Protein AF-G0R899-F1 (afdb_monomer)

Sequence (224 aa):
MAKLEIEKLRITKPTMRTFNLEVVVDVNESPENLDWTSHLTVSLFYQPRLIASIKLGNFNIRNMVGFKAFIQHLLPNNVDNGIGDDDGLTIAGCSVDEAHELSLNIELTGITKTYVDQFRIRVFGGRVTVDFILSNVNTIQLDFGNCVFSLEKGGNVLALLDGYFDIELGGSEIVLEGDAIVADTNFSGIAILKGVKALKEGNTWIAHAIRSFEAEVNLDRKHL

Secondary structure (DSSP, 8-state):
---EEEEEEEEES--SSEEEEEEEEEESS--TT-TT--EEEEEEEETTEEEEEEESSPEEES-HHHHHHHHHHHS--S------S----EEEEEEE-TTSEEEEEEE-TTPPPPEEEEEEEEEETTEEEEEEEEE--SSEEEEEEEEEEEEEETTEEEEEEEEEEEE-TT-EEEEEEEEESS-GGG--SEEEEEEEEESS-TTSHHHHHGGG-EEEEETT-B--

Organism: Hypocrea jecorina (strain QM6a) (NCBI:txid431241)

Solvent-accessible surface area (backbone atoms only — not comparable to full-atom values): 12142 Å² total; per-residue (Å²): 128,85,59,70,43,69,66,34,37,40,54,42,80,65,34,73,52,38,28,34,76,48,74,44,68,48,63,85,52,84,68,86,83,62,88,67,65,81,40,56,32,44,34,36,26,52,64,105,37,70,24,30,44,33,71,78,78,60,32,39,53,74,27,65,68,57,45,50,53,51,50,49,49,39,34,39,42,90,69,86,73,88,78,76,89,85,49,68,68,42,70,78,42,80,47,72,50,100,81,32,37,39,37,41,33,38,39,49,69,37,58,63,56,30,45,70,76,55,76,41,43,38,78,58,97,60,34,36,38,43,34,34,40,42,42,23,94,39,46,58,29,43,73,51,48,47,29,35,31,39,36,30,44,98,90,39,69,41,29,53,27,37,30,59,43,63,42,35,67,77,31,36,84,35,55,30,42,34,48,47,75,50,66,75,86,70,62,49,53,70,31,36,41,31,33,62,34,19,70,86,36,70,78,22,46,57,23,57,49,39,50,41,30,31,45,84,38,65,42,69,60,54,66,130

Nearest PDB structures (foldseek):
  8cte-assembly1_X  TM=4.282E-01  e=2.891E-02  Homo sapiens
  8csl-assembly1_X  TM=4.274E-01  e=2.595E-02  Homo sapiens
  1r4x-assembly1_A  TM=5.089E-01  e=1.923E-01  Homo sapiens
  2co7-assembly1_B  TM=4.246E-01  e=1.148E+00  Salmonella enterica subsp. enterica serovar Typhimurium str. LT2
  4b0m-assembly1_M  TM=2.018E-01  e=1.316E-01  Yersinia pestis

Structure (mmCIF, N/CA/C/O backbone):
data_AF-G0R899-F1
#
_entry.id   AF-G0R899-F1
#
loop_
_atom_site.group_PDB
_atom_site.id
_atom_site.type_symbol
_atom_site.label_atom_id
_atom_site.label_alt_id
_atom_site.label_comp_id
_atom_site.label_asym_id
_atom_site.label_entity_id
_atom_site.label_seq_id
_atom_site.pdbx_PDB_ins_code
_atom_site.Cartn_x
_atom_site.Cartn_y
_atom_site.Cartn_z
_atom_site.occupancy
_atom_site.B_iso_or_equiv
_atom_site.auth_seq_id
_atom_site.auth_comp_id
_atom_site.auth_asym_id
_atom_site.auth_atom_id
_atom_site.pdbx_PDB_model_num
ATOM 1 N N . MET A 1 1 ? 11.023 9.797 -34.809 1.00 45.59 1 MET A N 1
ATOM 2 C CA . MET A 1 1 ? 11.532 9.182 -33.564 1.00 45.59 1 MET A CA 1
ATOM 3 C C . MET A 1 1 ? 10.334 8.483 -32.966 1.00 45.59 1 MET A C 1
ATOM 5 O O . MET A 1 1 ? 9.367 9.183 -32.690 1.00 45.59 1 MET A O 1
ATOM 9 N N . ALA A 1 2 ? 10.355 7.152 -32.873 1.00 47.38 2 ALA A N 1
ATOM 10 C CA . ALA A 1 2 ? 9.223 6.404 -32.337 1.00 47.38 2 ALA A CA 1
ATOM 11 C C . ALA A 1 2 ? 8.898 6.920 -30.929 1.00 47.38 2 ALA A C 1
ATOM 13 O O . ALA A 1 2 ? 9.789 7.018 -30.079 1.00 47.38 2 ALA A O 1
ATOM 14 N N . LYS A 1 3 ? 7.641 7.308 -30.707 1.00 53.22 3 LYS A N 1
ATOM 15 C CA . LYS A 1 3 ? 7.166 7.748 -29.397 1.00 53.22 3 LYS A CA 1
ATOM 16 C C . LYS A 1 3 ? 6.666 6.517 -28.649 1.00 53.22 3 LYS A C 1
ATOM 18 O O . LYS A 1 3 ? 5.693 5.898 -29.072 1.00 53.22 3 LYS A O 1
ATOM 23 N N . LEU A 1 4 ? 7.368 6.170 -27.576 1.00 60.50 4 LEU A N 1
ATOM 24 C CA . LEU A 1 4 ? 7.007 5.094 -26.661 1.00 60.50 4 LEU A CA 1
ATOM 25 C C . LEU A 1 4 ? 6.221 5.694 -25.497 1.00 60.50 4 LEU A C 1
ATOM 27 O O . LEU A 1 4 ? 6.701 6.635 -24.861 1.00 60.50 4 LEU A O 1
ATOM 31 N N . GLU A 1 5 ? 5.039 5.158 -25.222 1.00 65.19 5 GLU A N 1
ATOM 32 C CA . GLU A 1 5 ? 4.209 5.565 -24.089 1.00 65.19 5 GLU A CA 1
ATOM 33 C C . GLU A 1 5 ? 4.052 4.391 -23.125 1.00 65.19 5 GLU A C 1
ATOM 35 O O . GLU A 1 5 ? 3.780 3.270 -23.544 1.00 65.19 5 GLU A O 1
ATOM 40 N N . ILE A 1 6 ? 4.282 4.617 -21.830 1.00 69.12 6 ILE A N 1
ATOM 41 C CA . ILE A 1 6 ? 4.146 3.555 -20.830 1.00 69.12 6 ILE A CA 1
ATOM 42 C C . ILE A 1 6 ? 2.691 3.501 -20.395 1.00 69.12 6 ILE A C 1
ATOM 44 O O . ILE A 1 6 ? 2.228 4.381 -19.678 1.00 69.12 6 ILE A O 1
ATOM 48 N N . GLU A 1 7 ? 2.003 2.433 -20.775 1.00 71.19 7 GLU A N 1
ATOM 49 C CA . GLU A 1 7 ? 0.625 2.178 -20.362 1.00 71.19 7 GLU A CA 1
ATOM 50 C C . GLU A 1 7 ? 0.576 1.673 -18.913 1.00 71.19 7 GLU A C 1
ATOM 52 O O . GLU A 1 7 ? -0.296 2.046 -18.127 1.00 71.19 7 GLU A O 1
ATOM 57 N N . LYS A 1 8 ? 1.534 0.816 -18.530 1.00 76.06 8 LYS A N 1
ATOM 58 C CA . LYS A 1 8 ? 1.503 0.123 -17.237 1.00 76.06 8 LYS A CA 1
ATOM 59 C C . LYS A 1 8 ? 2.887 -0.267 -16.730 1.00 76.06 8 LYS A C 1
ATOM 61 O O . LYS A 1 8 ? 3.704 -0.813 -17.469 1.00 76.06 8 LYS A O 1
ATOM 66 N N . LEU A 1 9 ? 3.099 -0.076 -15.428 1.00 78.12 9 LEU A N 1
ATOM 67 C CA . LEU A 1 9 ? 4.238 -0.573 -14.659 1.00 78.12 9 LEU A CA 1
ATOM 68 C C . LEU A 1 9 ? 3.744 -1.431 -13.504 1.00 78.12 9 LEU A C 1
ATOM 70 O O . LEU A 1 9 ? 3.194 -0.916 -12.534 1.00 78.12 9 LEU A O 1
ATOM 74 N N . ARG A 1 10 ? 3.974 -2.740 -13.565 1.00 80.75 10 ARG A N 1
ATOM 75 C CA . ARG A 1 10 ? 3.608 -3.653 -12.481 1.00 80.75 10 ARG A CA 1
ATOM 76 C C . ARG A 1 10 ? 4.847 -4.147 -11.758 1.00 80.75 10 ARG A C 1
ATOM 78 O O . ARG A 1 10 ? 5.761 -4.690 -12.376 1.00 80.75 10 ARG A O 1
ATOM 85 N N . ILE A 1 11 ? 4.856 -3.992 -10.440 1.00 80.94 11 ILE A N 1
ATOM 86 C CA . ILE A 1 11 ? 5.924 -4.507 -9.587 1.00 80.94 11 ILE A CA 1
ATOM 87 C C . ILE A 1 11 ? 5.487 -5.848 -8.985 1.00 80.94 11 ILE A C 1
ATOM 89 O O . ILE A 1 11 ? 4.442 -5.932 -8.345 1.00 80.94 11 ILE A O 1
ATOM 93 N N . THR A 1 12 ? 6.282 -6.904 -9.179 1.00 81.50 12 THR A N 1
ATOM 94 C CA . THR A 1 12 ? 5.994 -8.262 -8.685 1.00 81.50 12 THR A CA 1
ATOM 95 C C . THR A 1 12 ? 7.216 -8.895 -8.007 1.00 81.50 12 THR A C 1
ATOM 97 O O . THR A 1 12 ? 8.337 -8.401 -8.125 1.00 81.50 12 THR A O 1
ATOM 100 N N . LYS A 1 13 ? 7.013 -9.991 -7.260 1.00 83.69 13 LYS A N 1
ATOM 101 C CA . LYS A 1 13 ? 8.076 -10.790 -6.602 1.00 83.69 13 LYS A CA 1
ATOM 102 C C . LYS A 1 13 ? 9.113 -9.947 -5.828 1.00 83.69 13 LYS A C 1
ATOM 104 O O . LYS A 1 13 ? 10.318 -10.043 -6.094 1.00 83.69 13 LYS A O 1
ATOM 109 N N . PRO A 1 14 ? 8.674 -9.092 -4.893 1.00 83.88 14 PRO A N 1
ATOM 110 C CA . PRO A 1 14 ? 9.586 -8.262 -4.117 1.00 83.88 14 PRO A CA 1
ATOM 111 C C . PRO A 1 14 ? 10.502 -9.121 -3.224 1.00 83.88 14 PRO A C 1
ATOM 113 O O . PRO A 1 14 ? 10.133 -10.183 -2.735 1.00 83.88 14 PRO A O 1
ATOM 116 N N . THR A 1 15 ? 11.712 -8.636 -2.967 1.00 84.94 15 THR A N 1
ATOM 117 C CA . THR A 1 15 ? 12.575 -9.077 -1.857 1.00 84.94 15 THR A CA 1
ATOM 118 C C . THR A 1 15 ? 12.954 -7.853 -1.025 1.00 84.94 15 THR A C 1
ATOM 120 O O . THR A 1 15 ? 12.337 -6.807 -1.167 1.00 84.94 15 THR A O 1
ATOM 123 N N . MET A 1 16 ? 13.960 -7.904 -0.150 1.00 83.81 16 MET A N 1
ATOM 124 C CA . MET A 1 16 ? 14.458 -6.676 0.496 1.00 83.81 16 MET A CA 1
ATOM 125 C C . MET A 1 16 ? 15.275 -5.773 -0.432 1.00 83.81 16 MET A C 1
ATOM 127 O O . MET A 1 16 ? 15.472 -4.602 -0.118 1.00 83.81 16 MET A O 1
ATOM 131 N N . ARG A 1 17 ? 15.817 -6.303 -1.533 1.00 80.50 17 ARG A N 1
ATOM 132 C CA . ARG A 1 17 ? 16.738 -5.560 -2.412 1.00 80.50 17 ARG A CA 1
ATOM 133 C C . ARG A 1 17 ? 16.404 -5.665 -3.889 1.00 80.50 17 ARG A C 1
ATOM 135 O O . ARG A 1 17 ? 17.052 -5.009 -4.694 1.00 80.50 17 ARG A O 1
ATOM 142 N N . THR A 1 18 ? 15.418 -6.472 -4.253 1.00 77.50 18 THR A N 1
ATOM 143 C CA . THR A 1 18 ? 15.050 -6.683 -5.647 1.00 77.50 18 THR A CA 1
ATOM 144 C C . THR A 1 18 ? 13.545 -6.719 -5.835 1.00 77.50 18 THR A C 1
ATOM 146 O O . THR A 1 18 ? 12.796 -6.893 -4.875 1.00 77.50 18 THR A O 1
ATOM 149 N N . PHE A 1 19 ? 13.110 -6.585 -7.079 1.00 78.62 19 PHE A N 1
ATOM 150 C CA . PHE A 1 19 ? 11.744 -6.850 -7.519 1.00 78.62 19 PHE A CA 1
ATOM 151 C C . PHE A 1 19 ? 11.742 -7.149 -9.021 1.00 78.62 19 PHE A C 1
ATOM 153 O O . PHE A 1 19 ? 12.728 -6.895 -9.715 1.00 78.62 19 PHE A O 1
ATOM 160 N N . ASN A 1 20 ? 10.635 -7.670 -9.526 1.00 77.94 20 ASN A N 1
ATOM 161 C CA . ASN A 1 20 ? 10.374 -7.786 -10.952 1.00 77.94 20 ASN A CA 1
ATOM 162 C C . ASN A 1 20 ? 9.540 -6.588 -11.394 1.00 77.94 20 ASN A C 1
ATOM 164 O O . ASN A 1 20 ? 8.602 -6.207 -10.698 1.00 77.94 20 ASN A O 1
ATOM 168 N N . LEU A 1 21 ? 9.886 -6.003 -12.538 1.00 75.12 21 LEU A N 1
ATOM 169 C CA . LEU A 1 21 ? 9.096 -4.952 -13.167 1.00 75.12 21 LEU A CA 1
ATOM 170 C C . LEU A 1 21 ? 8.580 -5.476 -14.500 1.00 75.12 21 LEU A C 1
ATOM 172 O O . LEU A 1 21 ? 9.367 -5.863 -15.363 1.00 75.12 21 LEU A O 1
ATOM 176 N N . GLU A 1 22 ? 7.269 -5.463 -14.660 1.00 75.38 22 GLU A N 1
ATOM 177 C CA . GLU A 1 22 ? 6.598 -5.684 -15.933 1.00 75.38 22 GLU A CA 1
ATOM 178 C C . GLU A 1 22 ? 6.210 -4.311 -16.484 1.00 75.38 22 GLU A C 1
ATOM 180 O O . GLU A 1 22 ? 5.532 -3.537 -15.806 1.00 75.38 22 GLU A O 1
ATOM 185 N N . VAL A 1 23 ? 6.677 -3.997 -17.691 1.00 71.12 23 VAL A N 1
ATOM 186 C CA . VAL A 1 23 ? 6.402 -2.730 -18.379 1.00 71.12 23 VAL A CA 1
ATOM 187 C C . VAL A 1 23 ? 5.580 -3.042 -19.619 1.00 71.12 23 VAL A C 1
ATOM 189 O O . VAL A 1 23 ? 6.019 -3.831 -20.455 1.00 71.12 23 VAL A O 1
ATOM 192 N N . VAL A 1 24 ? 4.407 -2.427 -19.740 1.00 69.19 24 VAL A N 1
ATOM 193 C CA . VAL A 1 24 ? 3.616 -2.427 -20.974 1.00 69.19 24 VAL A CA 1
ATOM 194 C C . VAL A 1 24 ? 3.815 -1.073 -21.635 1.00 69.19 24 VAL A C 1
ATOM 196 O O . VAL A 1 24 ? 3.613 -0.035 -21.001 1.00 69.19 24 VAL A O 1
ATOM 199 N N . VAL A 1 25 ? 4.274 -1.101 -22.883 1.00 66.69 25 VAL A N 1
ATOM 200 C CA . VAL A 1 25 ? 4.567 0.088 -23.680 1.00 66.69 25 VAL A CA 1
ATOM 201 C C . VAL A 1 25 ? 3.704 0.038 -24.927 1.00 66.69 25 VAL A C 1
ATOM 203 O O . VAL A 1 25 ? 3.736 -0.966 -25.640 1.00 66.69 25 VAL A O 1
ATOM 206 N N . ASP A 1 26 ? 2.982 1.119 -25.191 1.00 66.38 26 ASP A N 1
ATOM 207 C CA . ASP A 1 26 ? 2.332 1.333 -26.473 1.00 66.38 26 ASP A CA 1
ATOM 208 C C . ASP A 1 26 ? 3.318 2.006 -27.437 1.00 66.38 26 ASP A C 1
ATOM 210 O O . ASP A 1 26 ? 4.035 2.957 -27.090 1.00 66.38 26 ASP A O 1
ATOM 214 N N . VAL A 1 27 ? 3.394 1.465 -28.651 1.00 61.16 27 VAL A N 1
ATOM 215 C CA . VAL A 1 27 ? 4.302 1.923 -29.701 1.00 61.16 27 VAL A CA 1
ATOM 216 C C . VAL A 1 27 ? 3.444 2.466 -30.831 1.00 61.16 27 VAL A C 1
ATOM 218 O O . VAL A 1 27 ? 2.879 1.718 -31.622 1.00 61.16 27 VAL A O 1
ATOM 221 N N . ASN A 1 28 ? 3.388 3.792 -30.932 1.00 52.91 28 ASN A N 1
ATOM 222 C CA . ASN A 1 28 ? 2.559 4.489 -31.919 1.00 52.91 28 ASN A CA 1
ATOM 223 C C . ASN A 1 28 ? 3.030 4.315 -33.389 1.00 52.91 28 ASN A C 1
ATOM 225 O O . ASN A 1 28 ? 2.408 4.862 -34.297 1.00 52.91 28 ASN A O 1
ATOM 229 N N . GLU A 1 29 ? 4.115 3.574 -33.653 1.00 55.19 29 GLU A N 1
ATOM 230 C CA . GLU A 1 29 ? 4.654 3.291 -34.995 1.00 55.19 29 GLU A CA 1
ATOM 231 C C . GLU A 1 29 ? 5.045 1.804 -35.135 1.00 55.19 29 GLU A C 1
ATOM 233 O O . GLU A 1 29 ? 5.389 1.158 -34.147 1.00 55.19 29 GLU A O 1
ATOM 238 N N . SER A 1 30 ? 4.993 1.258 -36.363 1.00 48.66 30 SER A N 1
ATOM 239 C CA . SER A 1 30 ? 5.225 -0.173 -36.635 1.00 48.66 30 SER A CA 1
ATOM 240 C C . SER A 1 30 ? 6.551 -0.663 -36.018 1.00 48.66 30 SER A C 1
ATOM 242 O O . SER A 1 30 ? 7.599 -0.071 -36.299 1.00 48.66 30 SER A O 1
ATOM 244 N N . PRO A 1 31 ? 6.552 -1.745 -35.212 1.00 51.53 31 PRO A N 1
ATOM 245 C CA . PRO A 1 31 ? 7.733 -2.252 -34.504 1.00 51.53 31 PRO A CA 1
ATOM 246 C C . PRO A 1 31 ? 8.792 -2.896 -35.419 1.00 51.53 31 PRO A C 1
ATOM 248 O O . PRO A 1 31 ? 9.733 -3.507 -34.922 1.00 51.53 31 PRO A O 1
ATOM 251 N N . GLU A 1 32 ? 8.693 -2.717 -36.739 1.00 50.41 32 GLU A N 1
ATOM 252 C CA . GLU A 1 32 ? 9.561 -3.293 -37.782 1.00 50.41 32 GLU A CA 1
ATOM 253 C C . GLU A 1 32 ? 11.069 -2.992 -37.618 1.00 50.41 32 GLU A C 1
ATOM 255 O O . GLU A 1 32 ? 11.889 -3.603 -38.296 1.00 50.41 32 GLU A O 1
ATOM 260 N N . ASN A 1 33 ? 11.465 -2.103 -36.697 1.00 47.88 33 ASN A N 1
ATOM 261 C CA . ASN A 1 33 ? 12.865 -1.790 -36.378 1.00 47.88 33 ASN A CA 1
ATOM 262 C C . ASN A 1 33 ? 13.360 -2.303 -35.007 1.00 47.88 33 ASN A C 1
ATOM 264 O O . ASN A 1 33 ? 14.490 -1.987 -34.633 1.00 47.88 33 ASN A O 1
ATOM 268 N N . LEU A 1 34 ? 12.565 -3.072 -34.250 1.0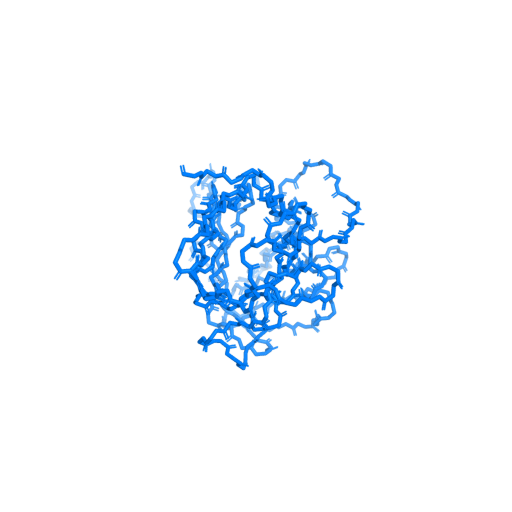0 50.34 34 LEU A N 1
ATOM 269 C CA . LEU A 1 34 ? 12.946 -3.608 -32.925 1.00 50.34 34 LEU A CA 1
ATOM 270 C C . LEU A 1 34 ? 13.464 -5.061 -32.958 1.00 50.34 34 LEU A C 1
ATOM 272 O O . LEU A 1 34 ? 13.936 -5.573 -31.941 1.00 50.34 34 LEU A O 1
ATOM 276 N N . ASP A 1 35 ? 13.435 -5.711 -34.123 1.00 43.78 35 ASP A N 1
ATOM 277 C CA . ASP A 1 35 ? 13.737 -7.142 -34.302 1.00 43.78 35 ASP A CA 1
ATOM 278 C C . ASP A 1 35 ? 15.206 -7.558 -34.057 1.00 43.78 35 ASP A C 1
ATOM 280 O O . ASP A 1 35 ? 15.541 -8.738 -34.160 1.00 43.78 35 ASP A O 1
ATOM 284 N N . TRP A 1 36 ? 16.105 -6.632 -33.708 1.00 39.94 36 TRP A N 1
ATOM 285 C CA . TRP A 1 36 ? 17.549 -6.900 -33.603 1.00 39.94 36 TRP A CA 1
ATOM 286 C C . TRP A 1 36 ? 18.169 -6.585 -32.233 1.00 39.94 36 TRP A C 1
ATOM 288 O O . TRP A 1 36 ? 19.383 -6.657 -32.067 1.00 39.94 36 TRP A O 1
ATOM 298 N N . THR A 1 37 ? 17.369 -6.285 -31.214 1.00 46.81 37 THR A N 1
ATOM 299 C CA . THR A 1 37 ? 17.891 -5.974 -29.873 1.00 46.81 37 THR A CA 1
ATOM 300 C C . THR A 1 37 ? 18.338 -7.231 -29.116 1.00 46.81 37 THR A C 1
ATOM 302 O O . THR A 1 37 ? 17.513 -8.060 -28.738 1.00 46.81 37 THR A O 1
ATOM 305 N N . SER A 1 38 ? 19.641 -7.376 -28.852 1.00 37.22 38 SER A N 1
ATOM 306 C CA . SER A 1 38 ? 20.204 -8.520 -28.109 1.00 37.22 38 SER A CA 1
ATOM 307 C C . SER A 1 38 ? 20.277 -8.272 -26.599 1.00 37.22 38 SER A C 1
ATOM 309 O O . SER A 1 38 ? 20.265 -9.219 -25.806 1.00 37.22 38 SER A O 1
ATOM 311 N N . HIS A 1 39 ? 20.306 -7.001 -26.182 1.00 50.22 39 HIS A N 1
ATOM 312 C CA . HIS A 1 39 ? 20.402 -6.599 -24.783 1.00 50.22 39 HIS A CA 1
ATOM 313 C C . HIS A 1 39 ? 19.486 -5.408 -24.476 1.00 50.22 39 HIS A C 1
ATOM 315 O O . HIS A 1 39 ? 19.584 -4.356 -25.102 1.00 50.22 39 HIS A O 1
ATOM 321 N N . LEU A 1 40 ? 18.611 -5.574 -23.479 1.00 55.03 40 LEU A N 1
ATOM 322 C CA . LEU A 1 40 ? 17.739 -4.522 -22.956 1.00 55.03 40 LEU A CA 1
ATOM 323 C C . LEU A 1 40 ? 18.185 -4.141 -21.541 1.00 55.03 40 LEU A C 1
ATOM 325 O O . LEU A 1 40 ? 18.171 -4.975 -20.625 1.00 55.03 40 LEU A O 1
ATOM 329 N N . THR A 1 41 ? 18.539 -2.871 -21.372 1.00 56.88 41 THR A N 1
ATOM 330 C CA . THR A 1 41 ? 18.812 -2.242 -20.084 1.00 56.88 41 THR A CA 1
ATOM 331 C C . THR A 1 41 ? 17.657 -1.301 -19.746 1.00 56.88 41 THR A C 1
ATOM 333 O O . THR A 1 41 ? 17.348 -0.399 -20.511 1.00 56.88 41 THR A O 1
ATOM 336 N N . VAL A 1 42 ? 17.005 -1.476 -18.599 1.00 64.75 42 VAL A N 1
ATOM 337 C CA . VAL A 1 42 ? 15.962 -0.544 -18.122 1.00 64.75 42 VAL A CA 1
ATOM 338 C C . VAL A 1 42 ? 16.431 0.082 -16.820 1.00 64.75 42 VAL A C 1
ATOM 340 O O . VAL A 1 42 ? 16.901 -0.618 -15.928 1.00 64.75 42 VAL A O 1
ATOM 343 N N . SER A 1 43 ? 16.306 1.393 -16.693 1.00 68.62 43 SER A N 1
ATOM 344 C CA . SER A 1 43 ? 16.707 2.163 -15.521 1.00 68.62 43 SER A CA 1
ATOM 345 C C . SER A 1 43 ? 15.527 2.989 -15.026 1.00 68.62 43 SER A C 1
ATOM 347 O O . SER A 1 43 ? 14.879 3.672 -15.808 1.00 68.62 43 SER A O 1
ATOM 349 N N . LEU A 1 44 ? 15.251 2.930 -13.727 1.00 63.03 44 LEU A N 1
ATOM 350 C CA . LEU A 1 44 ? 14.241 3.736 -13.051 1.00 63.03 44 LEU A CA 1
ATOM 351 C C . LEU A 1 44 ? 14.922 4.881 -12.309 1.00 63.03 44 LEU A C 1
ATOM 353 O O . LEU A 1 44 ? 15.815 4.639 -11.488 1.00 63.03 44 LEU A O 1
ATOM 357 N N . PHE A 1 45 ? 14.459 6.099 -12.541 1.00 70.19 45 PHE A N 1
ATOM 358 C CA . PHE A 1 45 ? 14.902 7.312 -11.869 1.00 70.19 45 PHE A CA 1
ATOM 359 C C . PHE A 1 45 ? 13.753 7.909 -11.053 1.00 70.19 45 PHE A C 1
ATOM 361 O O . PHE A 1 45 ? 12.593 7.797 -11.430 1.00 70.19 45 PHE A O 1
ATOM 368 N N . TYR A 1 46 ? 14.070 8.491 -9.899 1.00 63.31 46 TYR A N 1
ATOM 369 C CA . TYR A 1 46 ? 13.149 9.330 -9.134 1.00 63.31 46 TYR A CA 1
ATOM 370 C C . TYR A 1 46 ? 13.912 10.572 -8.684 1.00 63.31 46 TYR A C 1
ATOM 372 O O . TYR A 1 46 ? 14.809 10.489 -7.834 1.00 63.31 46 TYR A O 1
ATOM 380 N N . GLN A 1 47 ? 13.576 11.714 -9.283 1.00 70.94 47 GLN A N 1
ATOM 381 C CA . GLN A 1 47 ? 14.384 12.939 -9.261 1.00 70.94 47 GLN A CA 1
ATOM 382 C C . GLN A 1 47 ? 15.748 12.652 -9.940 1.00 70.94 47 GLN A C 1
ATOM 384 O O . GLN A 1 47 ? 15.833 11.685 -10.695 1.00 70.94 47 GLN A O 1
ATOM 389 N N . PRO A 1 48 ? 16.874 13.374 -9.714 1.00 68.88 48 PRO A N 1
ATOM 390 C CA . PRO A 1 48 ? 18.116 13.065 -10.435 1.00 68.88 48 PRO A CA 1
ATOM 391 C C . PRO A 1 48 ? 18.802 11.770 -9.936 1.00 68.88 48 PRO A C 1
ATOM 393 O O . PRO A 1 48 ? 20.024 11.636 -10.010 1.00 68.88 48 PRO A O 1
ATOM 396 N N . ARG A 1 49 ? 18.061 10.822 -9.344 1.00 68.44 49 ARG A N 1
ATOM 397 C CA . ARG A 1 49 ? 18.588 9.629 -8.671 1.00 68.44 49 ARG A CA 1
ATOM 398 C C . ARG A 1 49 ? 18.113 8.358 -9.363 1.00 68.44 49 ARG A C 1
ATOM 400 O O . ARG A 1 49 ? 16.925 8.060 -9.368 1.00 68.44 49 ARG A O 1
ATOM 407 N N . LEU A 1 50 ? 19.063 7.550 -9.833 1.00 70.19 50 LEU A N 1
ATOM 408 C CA . LEU A 1 50 ? 18.815 6.173 -10.266 1.00 70.19 50 LEU A CA 1
ATOM 409 C C . LEU A 1 50 ? 18.392 5.320 -9.058 1.00 70.19 50 LEU A C 1
ATOM 411 O O . LEU A 1 50 ? 19.198 5.079 -8.153 1.00 70.19 50 LEU A O 1
ATOM 415 N N . ILE A 1 51 ? 17.147 4.848 -9.039 1.00 71.62 51 ILE A N 1
ATOM 416 C CA . ILE A 1 51 ? 16.609 4.026 -7.947 1.00 71.62 51 IL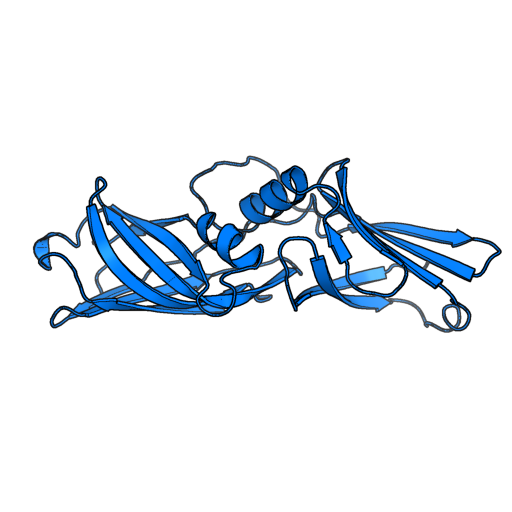E A CA 1
ATOM 417 C C . ILE A 1 51 ? 16.709 2.525 -8.239 1.00 71.62 51 ILE A C 1
ATOM 419 O O . ILE A 1 51 ? 16.971 1.745 -7.317 1.00 71.62 51 ILE A O 1
ATOM 423 N N . ALA A 1 52 ? 16.591 2.113 -9.504 1.00 59.22 52 ALA A N 1
ATOM 424 C CA . ALA A 1 52 ? 16.725 0.718 -9.913 1.00 59.22 52 ALA A CA 1
ATOM 425 C C . ALA A 1 52 ? 17.227 0.608 -11.358 1.00 59.22 52 ALA A C 1
ATOM 427 O O . ALA A 1 52 ? 17.029 1.514 -12.154 1.00 59.22 52 ALA A O 1
ATOM 428 N N . SER A 1 53 ? 17.892 -0.489 -11.710 1.00 60.19 53 SER A N 1
ATOM 429 C CA . SER A 1 53 ? 18.190 -0.805 -13.115 1.00 60.19 53 SER A CA 1
ATOM 430 C C . SER A 1 53 ? 18.339 -2.305 -13.325 1.00 60.19 53 SER A C 1
ATOM 432 O O . SER A 1 53 ? 18.588 -3.050 -12.371 1.00 60.19 53 SER A O 1
ATOM 434 N N . ILE A 1 54 ? 18.200 -2.730 -14.574 1.00 58.53 54 ILE A N 1
ATOM 435 C CA . ILE A 1 54 ? 18.259 -4.119 -15.015 1.00 58.53 54 ILE A CA 1
ATOM 436 C C . ILE A 1 54 ? 19.067 -4.228 -16.305 1.00 58.53 54 ILE A C 1
ATOM 438 O O . ILE A 1 54 ? 19.028 -3.319 -17.123 1.00 58.53 54 ILE A O 1
ATOM 442 N N . LYS A 1 55 ? 19.737 -5.366 -16.488 1.00 50.41 55 LYS A N 1
ATOM 443 C CA . LYS A 1 55 ? 20.243 -5.875 -17.767 1.00 50.41 55 LYS A CA 1
ATOM 444 C C . LYS A 1 55 ? 19.749 -7.326 -17.830 1.00 50.41 55 LYS A C 1
ATOM 446 O O . LYS A 1 55 ? 20.381 -8.179 -17.226 1.00 50.41 55 LYS A O 1
ATOM 451 N N . LEU A 1 56 ? 18.535 -7.539 -18.363 1.00 45.38 56 LEU A N 1
ATOM 452 C CA . LEU A 1 56 ? 17.736 -8.795 -18.351 1.00 45.38 56 LEU A CA 1
ATOM 453 C C . LEU A 1 56 ? 17.788 -9.633 -17.033 1.00 45.38 56 LEU A C 1
ATOM 455 O O . LEU A 1 56 ? 18.709 -10.413 -16.814 1.00 45.38 56 LEU A O 1
ATOM 459 N N . GLY A 1 57 ? 16.775 -9.519 -16.153 1.00 53.12 57 GLY A N 1
ATOM 460 C CA . GLY A 1 57 ? 16.710 -10.207 -14.842 1.00 53.12 57 GLY A CA 1
ATOM 461 C C . GLY A 1 57 ? 15.741 -9.602 -13.799 1.00 53.12 57 GLY A C 1
ATOM 462 O O . GLY A 1 57 ? 14.650 -9.168 -14.140 1.00 53.12 57 GLY A O 1
ATOM 463 N N . ASN A 1 58 ? 16.123 -9.579 -12.513 1.00 53.56 58 ASN A N 1
ATOM 464 C CA . ASN A 1 58 ? 15.396 -8.862 -11.448 1.00 53.56 58 ASN A CA 1
ATOM 465 C C . ASN A 1 58 ? 15.953 -7.429 -11.324 1.00 53.56 58 ASN A C 1
ATOM 467 O O . ASN A 1 58 ? 17.169 -7.239 -11.404 1.00 53.56 58 ASN A O 1
ATOM 471 N N . PHE A 1 59 ? 15.113 -6.425 -11.059 1.00 63.41 59 PHE A N 1
ATOM 472 C CA . PHE A 1 59 ? 15.578 -5.070 -10.744 1.00 63.41 59 PHE A CA 1
ATOM 473 C C . PHE A 1 59 ? 16.273 -5.066 -9.390 1.00 63.41 59 PHE A C 1
ATOM 475 O O . PHE A 1 59 ? 15.708 -5.526 -8.401 1.00 63.41 59 PHE A O 1
ATOM 482 N N . ASN A 1 60 ? 17.490 -4.524 -9.334 1.00 65.44 60 ASN A N 1
ATOM 483 C CA . ASN A 1 60 ? 18.211 -4.328 -8.080 1.00 65.44 60 ASN A CA 1
ATOM 484 C C . ASN A 1 60 ? 18.001 -2.894 -7.582 1.00 65.44 60 ASN A C 1
ATOM 486 O O . ASN A 1 60 ? 18.292 -1.934 -8.302 1.00 65.44 60 ASN A O 1
ATOM 490 N N . ILE A 1 61 ? 17.516 -2.755 -6.349 1.00 71.06 61 ILE A N 1
ATOM 491 C CA . ILE A 1 61 ? 17.346 -1.469 -5.676 1.00 71.06 61 ILE A CA 1
ATOM 492 C C . ILE A 1 61 ? 18.738 -0.944 -5.322 1.00 71.06 61 ILE A C 1
ATOM 494 O O . ILE A 1 61 ? 19.379 -1.406 -4.376 1.00 71.06 61 ILE A O 1
ATOM 498 N N . ARG A 1 62 ? 19.215 0.045 -6.082 1.00 72.62 62 ARG A N 1
ATOM 499 C CA . ARG A 1 62 ? 20.554 0.629 -5.891 1.00 72.62 62 ARG A CA 1
ATOM 500 C C . ARG A 1 62 ? 20.574 1.700 -4.809 1.00 72.62 62 ARG A C 1
ATOM 502 O O . ARG A 1 62 ? 21.590 1.887 -4.146 1.00 72.62 62 ARG A O 1
ATOM 509 N N . ASN A 1 63 ? 19.449 2.383 -4.618 1.00 73.75 63 ASN A N 1
ATOM 510 C CA . ASN A 1 63 ? 19.301 3.447 -3.637 1.00 73.75 63 ASN A CA 1
ATOM 511 C C . ASN A 1 63 ? 18.034 3.230 -2.807 1.00 73.75 63 ASN A C 1
ATOM 513 O O . ASN A 1 63 ? 16.948 3.667 -3.181 1.00 73.75 63 ASN A O 1
ATOM 517 N N . MET A 1 64 ? 18.186 2.580 -1.654 1.00 76.56 64 MET A N 1
ATOM 518 C CA . MET A 1 64 ? 17.059 2.285 -0.765 1.00 76.56 64 MET A CA 1
ATOM 519 C C . MET A 1 64 ? 16.420 3.549 -0.171 1.00 76.56 64 MET A C 1
ATOM 521 O O . MET A 1 64 ? 15.224 3.566 0.097 1.00 76.56 64 MET A O 1
ATOM 525 N N . VAL A 1 65 ? 17.195 4.623 0.012 1.00 74.50 65 VAL A N 1
ATOM 526 C CA . VAL A 1 65 ? 16.668 5.905 0.508 1.00 74.50 65 VAL A CA 1
ATOM 527 C C . VAL A 1 65 ? 15.771 6.549 -0.548 1.00 74.50 65 VAL A C 1
ATOM 529 O O . VAL A 1 65 ? 14.661 6.965 -0.232 1.00 74.50 65 VAL A O 1
ATOM 532 N N . GLY A 1 66 ? 16.226 6.584 -1.804 1.00 70.69 66 GLY A N 1
ATOM 533 C CA . GLY A 1 66 ? 15.432 7.075 -2.933 1.00 70.69 66 GLY A CA 1
ATOM 534 C C . GLY A 1 66 ? 14.190 6.221 -3.181 1.00 70.69 66 GLY A C 1
ATOM 535 O O . GLY A 1 66 ? 13.102 6.758 -3.338 1.00 70.69 66 GLY A O 1
ATOM 536 N N . PHE A 1 67 ? 14.331 4.896 -3.118 1.00 74.00 67 PHE A N 1
ATOM 537 C CA . PHE A 1 67 ? 13.210 3.969 -3.263 1.00 74.00 67 PHE A CA 1
ATOM 538 C C . PHE A 1 67 ? 12.164 4.131 -2.149 1.00 74.00 67 PHE A C 1
ATOM 540 O O . PHE A 1 67 ? 10.970 4.180 -2.426 1.00 74.00 67 PHE A O 1
ATOM 547 N N . LYS A 1 68 ? 12.594 4.294 -0.891 1.00 78.81 68 LYS A N 1
ATOM 548 C CA . LYS A 1 68 ? 11.684 4.595 0.221 1.00 78.81 68 LYS A CA 1
ATOM 549 C C . LYS A 1 68 ? 10.941 5.915 -0.001 1.00 78.81 68 LYS A C 1
ATOM 551 O O . LYS A 1 68 ? 9.737 5.953 0.217 1.00 78.81 68 LYS A O 1
ATOM 556 N N . ALA A 1 69 ? 11.640 6.964 -0.436 1.00 78.06 69 ALA A N 1
ATOM 557 C CA . ALA A 1 69 ? 11.020 8.256 -0.725 1.00 78.06 69 ALA A CA 1
ATOM 558 C C . ALA A 1 69 ? 9.969 8.147 -1.842 1.00 78.06 69 ALA A C 1
ATOM 560 O O . ALA A 1 69 ? 8.891 8.711 -1.713 1.00 78.06 69 ALA A O 1
ATOM 561 N N . PHE A 1 70 ? 10.252 7.361 -2.884 1.00 82.00 70 PHE A N 1
ATOM 562 C CA . PHE A 1 70 ? 9.293 7.046 -3.942 1.00 82.00 70 PHE A CA 1
ATOM 563 C C . PHE A 1 70 ? 8.030 6.351 -3.398 1.00 82.00 70 PHE A C 1
ATOM 565 O O . PHE A 1 70 ? 6.921 6.801 -3.661 1.00 82.00 70 PHE A O 1
ATOM 572 N N . ILE A 1 71 ? 8.173 5.304 -2.579 1.00 85.31 71 ILE A N 1
ATOM 573 C CA . ILE A 1 71 ? 7.022 4.607 -1.977 1.00 85.31 71 ILE A CA 1
ATOM 574 C C . ILE A 1 71 ? 6.209 5.529 -1.057 1.00 85.31 71 ILE A C 1
ATOM 576 O O . ILE A 1 71 ? 4.981 5.484 -1.061 1.00 85.31 71 ILE A O 1
ATOM 580 N N . GLN A 1 72 ? 6.884 6.371 -0.272 1.00 84.00 72 GLN A N 1
ATOM 581 C CA . GLN A 1 72 ? 6.230 7.371 0.574 1.00 84.00 72 GLN A CA 1
ATOM 582 C C . GLN A 1 72 ? 5.516 8.446 -0.248 1.00 84.00 72 GLN A C 1
ATOM 584 O O . GLN A 1 72 ? 4.533 9.006 0.212 1.00 84.00 72 GLN A O 1
ATOM 589 N N . HIS A 1 73 ? 5.986 8.748 -1.453 1.00 83.88 73 HIS A N 1
ATOM 590 C CA . HIS A 1 73 ? 5.280 9.651 -2.356 1.00 83.88 73 HIS A CA 1
ATOM 591 C C . HIS A 1 73 ? 4.045 8.990 -2.976 1.00 83.88 73 HIS A C 1
ATOM 593 O O . HIS A 1 73 ? 3.006 9.627 -3.099 1.00 83.88 73 HIS A O 1
ATOM 599 N N . LEU A 1 74 ? 4.139 7.701 -3.314 1.00 85.62 74 LEU A N 1
ATOM 600 C CA . LEU A 1 74 ? 3.059 6.950 -3.951 1.00 85.62 74 LEU A CA 1
ATOM 601 C C . LEU A 1 74 ? 1.859 6.707 -3.020 1.00 85.62 74 LEU A C 1
ATOM 603 O O . LEU A 1 74 ? 0.717 6.796 -3.469 1.00 85.62 74 LEU A O 1
ATOM 607 N N . LEU A 1 75 ? 2.096 6.366 -1.750 1.00 87.75 75 LEU A N 1
ATOM 608 C CA . LEU A 1 75 ? 1.043 5.994 -0.795 1.00 87.75 75 LEU A CA 1
ATOM 609 C C . LEU A 1 75 ? 0.408 7.210 -0.099 1.00 87.75 75 LEU A C 1
ATOM 611 O O . LEU A 1 75 ? 1.117 8.182 0.177 1.00 87.75 75 LEU A O 1
ATOM 615 N N . PRO A 1 76 ? -0.881 7.138 0.299 1.00 85.25 76 PRO A N 1
ATOM 616 C CA . PRO A 1 76 ? -1.492 8.147 1.156 1.00 85.25 76 PRO A CA 1
ATOM 617 C C . PRO A 1 76 ? -0.724 8.247 2.477 1.00 85.25 76 PRO A C 1
ATOM 619 O O . PRO A 1 76 ? -0.409 7.233 3.096 1.00 85.25 76 PRO A O 1
ATOM 622 N N . ASN A 1 77 ? -0.400 9.468 2.893 1.00 82.94 77 ASN A N 1
ATOM 623 C CA . ASN A 1 77 ? 0.172 9.768 4.205 1.00 82.94 77 ASN A CA 1
ATOM 624 C C . ASN A 1 77 ? -0.007 11.236 4.568 1.00 82.94 77 ASN A C 1
ATOM 626 O O . ASN A 1 77 ? -0.205 12.082 3.697 1.00 82.94 77 ASN A O 1
ATOM 630 N N . ASN A 1 78 ? 0.150 11.534 5.853 1.00 68.94 78 ASN A N 1
ATOM 631 C CA . ASN A 1 78 ? 0.075 12.885 6.407 1.00 68.94 78 ASN A CA 1
ATOM 632 C C . ASN A 1 78 ? 1.347 13.721 6.174 1.00 68.94 78 ASN A C 1
ATOM 634 O O . ASN A 1 78 ? 1.500 14.800 6.742 1.00 68.94 78 ASN A O 1
ATOM 638 N N . VAL A 1 79 ? 2.292 13.223 5.370 1.00 59.25 79 VAL A N 1
ATOM 639 C CA . VAL A 1 79 ? 3.468 13.992 4.970 1.00 59.25 79 VAL A CA 1
ATOM 640 C C . VAL A 1 79 ? 3.107 14.748 3.693 1.00 59.25 79 VAL A C 1
ATOM 642 O O . VAL A 1 79 ? 2.982 14.151 2.621 1.00 59.25 79 VAL A O 1
ATOM 645 N N . ASP A 1 80 ? 2.923 16.062 3.821 1.00 52.88 80 ASP A N 1
ATOM 646 C CA . ASP A 1 80 ? 2.799 16.980 2.687 1.00 52.88 80 ASP A CA 1
ATOM 647 C C . ASP A 1 80 ? 4.131 17.034 1.934 1.00 52.88 80 ASP A C 1
ATOM 649 O O . ASP A 1 80 ? 5.015 17.849 2.207 1.00 52.88 80 ASP A O 1
ATOM 653 N N . ASN A 1 81 ? 4.282 16.142 0.961 1.00 46.69 81 ASN A N 1
ATOM 654 C CA . ASN A 1 81 ? 5.299 16.281 -0.064 1.00 46.69 81 ASN A CA 1
ATOM 655 C C . ASN A 1 81 ? 4.697 17.146 -1.171 1.00 46.69 81 ASN A C 1
ATOM 657 O O . ASN A 1 81 ? 4.086 16.640 -2.106 1.00 46.69 81 ASN A O 1
ATOM 661 N N . GLY A 1 82 ? 4.818 18.466 -1.033 1.00 47.91 82 GLY A N 1
ATOM 662 C CA . GLY A 1 82 ? 4.472 19.383 -2.114 1.00 47.91 82 GLY A CA 1
ATOM 663 C C . GLY A 1 82 ? 5.324 19.089 -3.350 1.00 47.91 82 GLY A C 1
ATOM 664 O O . GLY A 1 82 ? 6.543 19.132 -3.241 1.00 47.91 82 GLY A O 1
ATOM 665 N N . ILE A 1 83 ? 4.664 18.757 -4.462 1.00 48.22 83 ILE A N 1
ATOM 666 C CA . ILE A 1 83 ? 5.011 18.796 -5.904 1.00 48.22 83 ILE A CA 1
ATOM 667 C C . ILE A 1 83 ? 3.776 18.130 -6.548 1.00 48.22 83 ILE A C 1
ATOM 669 O O . ILE A 1 83 ? 3.390 17.055 -6.103 1.00 48.22 83 ILE A O 1
ATOM 673 N N . GLY A 1 84 ? 3.032 18.667 -7.506 1.00 40.19 84 GLY A N 1
ATOM 674 C CA . GLY A 1 84 ? 3.250 19.640 -8.571 1.00 40.19 84 GLY A CA 1
ATOM 675 C C . GLY A 1 84 ? 2.426 19.074 -9.736 1.00 40.19 84 GLY A C 1
ATOM 676 O O . GLY A 1 84 ? 2.540 17.879 -9.998 1.00 40.19 84 GLY A O 1
ATOM 677 N N . ASP A 1 85 ? 1.530 19.869 -10.322 1.00 39.47 85 ASP A N 1
ATOM 678 C CA . ASP A 1 85 ? 0.614 19.398 -11.366 1.00 39.47 85 ASP A CA 1
ATOM 679 C C . ASP A 1 85 ? 1.364 18.746 -12.538 1.00 39.47 85 ASP A C 1
ATOM 681 O O . ASP A 1 85 ? 2.324 19.308 -13.061 1.00 39.47 85 ASP A O 1
ATOM 685 N N . ASP A 1 86 ? 0.856 17.567 -12.897 1.00 51.56 86 ASP A N 1
ATOM 686 C CA . ASP A 1 86 ? 0.684 17.032 -14.247 1.00 51.56 86 ASP A CA 1
ATOM 687 C C . ASP A 1 86 ? 1.897 17.091 -15.189 1.00 51.56 86 ASP A C 1
ATOM 689 O O . ASP A 1 86 ? 2.089 18.027 -15.957 1.00 51.56 86 ASP A O 1
ATOM 693 N N . ASP A 1 87 ? 2.681 16.018 -15.176 1.00 44.75 87 ASP A N 1
ATOM 694 C CA . ASP A 1 87 ? 3.318 15.501 -16.385 1.00 44.75 87 ASP A CA 1
ATOM 695 C C . ASP A 1 87 ? 3.562 14.019 -16.122 1.00 44.75 87 ASP A C 1
ATOM 697 O O . ASP A 1 87 ? 4.417 13.658 -15.317 1.00 44.75 87 ASP A O 1
ATOM 701 N N . GLY A 1 88 ? 2.748 13.150 -16.721 1.00 52.81 88 GLY A N 1
ATOM 702 C CA . GLY A 1 88 ? 2.801 11.708 -16.503 1.00 52.81 88 GLY A CA 1
ATOM 703 C C . GLY A 1 88 ? 4.194 11.081 -16.675 1.00 52.81 88 GLY A C 1
ATOM 704 O O . GLY A 1 88 ? 5.179 11.687 -17.099 1.00 52.81 88 GLY A O 1
ATOM 705 N N . LEU A 1 89 ? 4.275 9.796 -16.348 1.00 56.75 89 LEU A N 1
ATOM 706 C CA . LEU A 1 89 ? 5.504 9.011 -16.389 1.00 56.75 89 LEU A CA 1
ATOM 707 C C . LEU A 1 89 ? 6.209 9.110 -17.757 1.00 56.75 89 LEU A C 1
ATOM 709 O O . LEU A 1 89 ? 5.698 8.630 -18.768 1.00 56.75 89 LEU A O 1
ATOM 713 N N . THR A 1 90 ? 7.390 9.731 -17.798 1.00 55.03 90 THR A N 1
ATOM 714 C CA . THR A 1 90 ? 8.086 10.032 -19.058 1.00 55.03 90 THR A CA 1
ATOM 715 C C . THR A 1 90 ? 9.274 9.089 -19.270 1.00 55.03 90 THR A C 1
ATOM 717 O O . THR A 1 90 ? 10.091 8.881 -18.368 1.00 55.03 90 THR A O 1
ATOM 720 N N . ILE A 1 91 ? 9.418 8.530 -20.478 1.00 54.88 91 ILE A N 1
ATOM 721 C CA . ILE A 1 91 ? 10.656 7.845 -20.884 1.00 54.88 91 ILE A CA 1
ATOM 722 C C . ILE A 1 91 ? 11.659 8.917 -21.322 1.00 54.88 91 ILE A C 1
ATOM 724 O O . ILE A 1 91 ? 11.509 9.523 -22.381 1.00 54.88 91 ILE A O 1
ATOM 728 N N . ALA A 1 92 ? 12.691 9.152 -20.513 1.00 52.41 92 ALA A N 1
ATOM 729 C CA . ALA A 1 92 ? 13.664 10.226 -20.724 1.00 52.41 92 ALA A CA 1
ATOM 730 C C . ALA A 1 92 ? 14.829 9.842 -21.659 1.00 52.41 92 ALA A C 1
ATOM 732 O O . ALA A 1 92 ? 15.683 10.672 -21.967 1.00 52.41 92 ALA A O 1
ATOM 733 N N . GLY A 1 93 ? 14.901 8.594 -22.129 1.00 48.59 93 GLY A N 1
ATOM 734 C CA . GLY A 1 93 ? 15.940 8.193 -23.072 1.00 48.59 93 GLY A CA 1
ATOM 735 C C . GLY A 1 93 ? 15.749 6.791 -23.627 1.00 48.59 93 GLY A C 1
ATOM 736 O O . GLY A 1 93 ? 15.477 5.856 -22.877 1.00 48.59 93 GLY A O 1
ATOM 737 N N . CYS A 1 94 ? 15.927 6.692 -24.943 1.00 45.47 94 CYS A N 1
ATOM 738 C CA . CYS A 1 94 ? 16.067 5.468 -25.716 1.00 45.47 94 CYS A CA 1
ATOM 739 C C . CYS A 1 94 ? 17.362 5.619 -26.522 1.00 45.47 94 CYS A C 1
ATOM 741 O O . CYS A 1 94 ? 17.424 6.442 -27.436 1.00 45.47 94 CYS A O 1
ATOM 743 N N . SER A 1 95 ? 18.422 4.908 -26.141 1.00 48.34 95 SER A N 1
ATOM 744 C CA . SER A 1 95 ? 19.646 4.836 -26.944 1.00 48.34 95 SER A CA 1
ATOM 745 C C . SER A 1 95 ? 19.825 3.413 -27.433 1.00 48.34 95 SER A C 1
ATOM 747 O O . SER A 1 95 ? 19.800 2.489 -26.619 1.00 48.34 95 SER A O 1
ATOM 749 N N . VAL A 1 96 ? 20.024 3.270 -28.740 1.00 50.62 96 VAL A N 1
ATOM 750 C CA . VAL A 1 96 ? 20.501 2.041 -29.366 1.00 50.62 96 VAL A CA 1
ATOM 751 C C . VAL A 1 96 ? 21.928 2.330 -29.815 1.00 50.62 96 VAL A C 1
ATOM 753 O O . VAL A 1 96 ? 22.133 3.140 -30.716 1.00 50.62 96 VAL A O 1
ATOM 756 N N . ASP A 1 97 ? 22.912 1.763 -29.121 1.00 47.47 97 ASP A N 1
ATOM 757 C CA . ASP A 1 97 ? 24.312 1.813 -29.566 1.00 47.47 97 ASP A CA 1
ATOM 758 C C . ASP A 1 97 ? 24.519 0.848 -30.755 1.00 47.47 97 ASP A C 1
ATOM 760 O O . ASP A 1 97 ? 23.759 -0.113 -30.922 1.00 47.47 97 ASP A O 1
ATOM 764 N N . GLU A 1 98 ? 25.574 1.062 -31.549 1.00 52.94 98 GLU A N 1
ATOM 765 C CA . GLU A 1 98 ? 26.027 0.238 -32.684 1.00 52.94 98 GLU A CA 1
ATOM 766 C C . GLU A 1 98 ? 26.163 -1.263 -32.320 1.00 52.94 98 GLU A C 1
ATOM 768 O O . GLU A 1 98 ? 26.164 -2.132 -33.193 1.00 52.94 98 GLU A O 1
ATOM 773 N N . ALA A 1 99 ? 26.194 -1.594 -31.022 1.00 51.41 99 ALA A N 1
ATOM 774 C CA . ALA A 1 99 ? 26.293 -2.939 -30.457 1.00 51.41 99 ALA A CA 1
ATOM 775 C C . ALA A 1 99 ? 24.961 -3.607 -30.020 1.00 51.41 99 ALA A C 1
ATOM 777 O O . ALA A 1 99 ? 25.010 -4.605 -29.304 1.00 51.41 99 ALA A O 1
ATOM 778 N N . HIS A 1 100 ? 23.789 -3.136 -30.474 1.00 53.78 100 HIS A N 1
ATOM 779 C CA . HIS A 1 100 ? 22.474 -3.786 -30.237 1.00 53.78 100 HIS A CA 1
ATOM 780 C C . HIS A 1 100 ? 21.954 -3.701 -28.777 1.00 53.78 100 HIS A C 1
ATOM 782 O O . HIS A 1 100 ? 21.160 -4.544 -28.342 1.00 53.78 100 HIS A O 1
ATOM 788 N N . GLU A 1 101 ? 22.385 -2.692 -28.009 1.00 50.41 101 GLU A N 1
ATOM 789 C CA . GLU A 1 101 ? 21.924 -2.455 -26.631 1.00 50.41 101 GLU A CA 1
ATOM 790 C C . GLU A 1 101 ? 20.878 -1.332 -26.589 1.00 50.41 101 GLU A C 1
ATOM 792 O O . GLU A 1 101 ? 21.192 -0.181 -26.881 1.00 50.41 101 GLU A O 1
ATOM 797 N N . LEU A 1 102 ? 19.645 -1.667 -26.198 1.00 55.31 102 LEU A N 1
ATOM 798 C CA . LEU A 1 102 ? 18.560 -0.715 -25.950 1.00 55.31 102 LEU A CA 1
ATOM 799 C C . LEU A 1 102 ? 18.553 -0.334 -24.472 1.00 55.31 102 LEU A C 1
ATOM 801 O O . LEU A 1 102 ? 18.381 -1.194 -23.610 1.00 55.31 102 LEU A O 1
ATOM 805 N N . SER A 1 103 ? 18.730 0.952 -24.175 1.00 59.12 103 SER A N 1
ATOM 806 C CA . SER A 1 103 ? 18.611 1.490 -22.815 1.00 59.12 103 SER A CA 1
ATOM 807 C C . SER A 1 103 ? 17.343 2.326 -22.664 1.00 59.12 103 SER A C 1
ATOM 809 O O . SER A 1 103 ? 17.172 3.294 -23.399 1.00 59.12 103 SER A O 1
ATOM 811 N N . LEU A 1 104 ? 16.482 1.972 -21.706 1.00 62.94 104 LEU A N 1
ATOM 812 C CA . LEU A 1 104 ? 15.220 2.650 -21.404 1.00 62.94 104 LEU A CA 1
ATOM 813 C C . LEU A 1 104 ? 15.303 3.307 -20.022 1.00 62.94 104 LEU A C 1
ATOM 815 O O . LEU A 1 104 ? 15.380 2.618 -19.007 1.00 62.94 104 LEU A O 1
ATOM 819 N N . ASN A 1 105 ? 15.281 4.638 -19.977 1.00 65.06 105 ASN A N 1
ATOM 820 C CA . ASN A 1 105 ? 15.271 5.399 -18.725 1.00 65.06 105 ASN A CA 1
ATOM 821 C C . ASN A 1 105 ? 13.843 5.865 -18.411 1.00 65.06 105 ASN A C 1
ATOM 823 O O . ASN A 1 105 ? 13.293 6.681 -19.146 1.00 65.06 105 ASN A O 1
ATOM 827 N N . ILE A 1 106 ? 13.255 5.356 -17.330 1.00 67.44 106 ILE A N 1
ATOM 828 C CA . ILE A 1 106 ? 11.922 5.727 -16.845 1.00 67.44 106 ILE A CA 1
ATOM 829 C C . ILE A 1 106 ? 12.081 6.749 -15.725 1.00 67.44 106 ILE A C 1
ATOM 831 O O . ILE A 1 106 ? 12.657 6.427 -14.683 1.00 67.44 106 ILE A O 1
ATOM 835 N N . GLU A 1 107 ? 11.556 7.952 -15.921 1.00 70.31 107 GLU A N 1
ATOM 836 C CA . GLU A 1 107 ? 11.528 8.990 -14.895 1.00 70.31 107 GLU A CA 1
ATOM 837 C C . GLU A 1 107 ? 10.211 8.924 -14.110 1.00 70.31 107 GLU A C 1
ATOM 839 O O . GLU A 1 107 ? 9.122 8.973 -14.685 1.00 70.31 107 GLU A O 1
ATOM 844 N N . LEU A 1 108 ? 10.313 8.798 -12.784 1.00 70.69 108 LEU A N 1
ATOM 845 C CA . LEU A 1 108 ? 9.171 8.628 -11.884 1.00 70.69 108 LEU A CA 1
ATOM 846 C C . LEU A 1 108 ? 8.752 9.922 -11.166 1.00 70.69 108 LEU A C 1
ATOM 848 O O . LEU A 1 108 ? 7.863 9.878 -10.318 1.00 70.69 108 LEU A O 1
ATOM 852 N N . THR A 1 109 ? 9.376 11.071 -11.450 1.00 67.38 109 THR A N 1
ATOM 853 C CA . THR A 1 109 ? 9.052 12.353 -10.784 1.00 67.38 109 THR A CA 1
ATOM 854 C C . THR A 1 109 ? 7.635 12.843 -11.021 1.00 67.38 109 THR A C 1
ATOM 856 O O . THR A 1 109 ? 7.116 13.563 -10.178 1.00 67.38 109 THR A O 1
ATOM 859 N N . GLY A 1 110 ? 7.040 12.472 -12.153 1.00 65.19 110 GLY A N 1
ATOM 860 C CA . GLY A 1 110 ? 5.698 12.884 -12.560 1.00 65.19 110 GLY A CA 1
ATOM 861 C C . GLY A 1 110 ? 4.558 12.068 -11.949 1.00 65.19 110 GLY A C 1
ATOM 862 O O . GLY A 1 110 ? 3.391 12.310 -12.235 1.00 65.19 110 GLY A O 1
ATOM 863 N N . ILE A 1 111 ? 4.874 11.061 -11.129 1.00 71.88 111 ILE A N 1
ATOM 864 C CA . ILE A 1 111 ? 3.855 10.223 -10.495 1.00 71.88 111 ILE A CA 1
ATOM 865 C C . ILE A 1 111 ? 3.155 11.005 -9.395 1.00 71.88 111 ILE A C 1
ATOM 867 O O . ILE A 1 111 ? 3.783 11.545 -8.483 1.00 71.88 111 ILE A O 1
ATOM 871 N N . THR A 1 112 ? 1.832 11.005 -9.463 1.00 73.69 112 THR A N 1
ATOM 872 C CA . THR A 1 112 ? 0.967 11.579 -8.442 1.00 73.69 112 THR A CA 1
ATOM 873 C C . THR A 1 112 ? 0.820 10.626 -7.261 1.00 73.69 112 THR A C 1
ATOM 875 O O . THR A 1 112 ? 0.994 9.411 -7.361 1.00 73.69 112 THR A O 1
ATOM 878 N N . LYS A 1 113 ? 0.494 11.175 -6.100 1.00 82.75 113 LYS A N 1
ATOM 879 C CA . LYS A 1 113 ? 0.180 10.383 -4.915 1.00 82.75 113 LYS A CA 1
ATOM 880 C C . LYS A 1 113 ? -1.191 9.725 -5.084 1.00 82.75 113 LYS A C 1
ATOM 882 O O . LYS A 1 113 ? -2.133 10.369 -5.540 1.00 82.75 113 LYS A O 1
ATOM 887 N N . THR A 1 114 ? -1.316 8.456 -4.702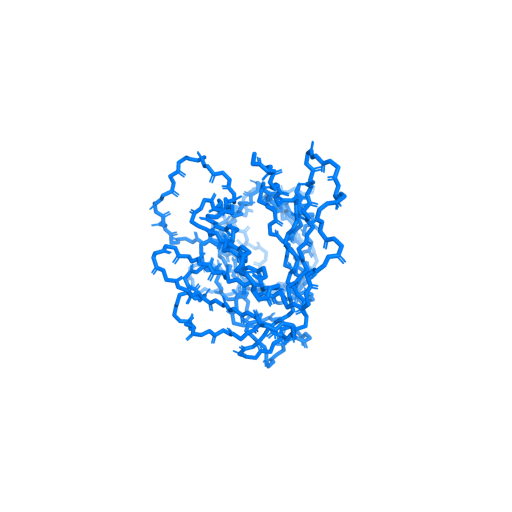 1.00 84.69 114 THR A N 1
ATOM 888 C CA . THR A 1 114 ? -2.640 7.827 -4.572 1.00 84.69 114 THR A CA 1
ATOM 889 C C . THR A 1 114 ? -3.412 8.503 -3.445 1.00 84.69 114 THR A C 1
ATOM 891 O O . THR A 1 114 ? -2.830 8.915 -2.438 1.00 84.69 114 THR A O 1
ATOM 894 N N . TYR A 1 115 ? -4.722 8.643 -3.604 1.00 86.50 115 TYR A N 1
ATOM 895 C CA . TYR A 1 115 ? -5.564 9.308 -2.616 1.00 86.50 115 TYR A CA 1
ATOM 896 C C . TYR A 1 115 ? -6.773 8.449 -2.274 1.00 86.50 115 TYR A C 1
ATOM 898 O O . TYR A 1 115 ? -7.200 7.593 -3.046 1.00 86.50 115 TYR A O 1
ATOM 906 N N . VAL A 1 116 ? -7.298 8.660 -1.073 1.00 87.69 116 VAL A N 1
ATOM 907 C CA . VAL A 1 116 ? -8.498 7.970 -0.608 1.00 87.69 116 VAL A CA 1
ATOM 908 C C . VAL A 1 116 ? -9.681 8.910 -0.770 1.00 87.69 116 VAL A C 1
ATOM 910 O O . VAL A 1 116 ? -9.638 10.030 -0.266 1.00 87.69 116 VAL A O 1
ATOM 913 N N . ASP A 1 117 ? -10.727 8.455 -1.456 1.00 80.00 117 ASP A N 1
ATOM 914 C CA . ASP A 1 117 ? -11.915 9.272 -1.715 1.00 80.00 117 ASP A CA 1
ATOM 915 C C . ASP A 1 117 ? -12.748 9.483 -0.449 1.00 80.00 117 ASP A C 1
ATOM 917 O O . ASP A 1 117 ? -12.809 10.566 0.135 1.00 80.00 117 ASP A O 1
ATOM 921 N N . GLN A 1 118 ? -13.429 8.423 -0.018 1.00 82.56 118 GLN A N 1
ATOM 922 C CA . GLN A 1 118 ? -14.301 8.457 1.139 1.00 82.56 118 GLN A CA 1
ATOM 923 C C . GLN A 1 118 ? -14.230 7.133 1.883 1.00 82.56 118 GLN A C 1
ATOM 925 O O . GLN A 1 118 ? -14.455 6.068 1.315 1.00 82.56 118 GLN A O 1
ATOM 930 N N . PHE A 1 119 ? -14.000 7.240 3.187 1.00 90.31 119 PHE A N 1
ATOM 931 C CA . PHE A 1 119 ? -14.183 6.136 4.109 1.00 90.31 119 PHE A CA 1
ATOM 932 C C . PHE A 1 119 ? -15.651 5.978 4.488 1.00 90.31 119 PHE A C 1
ATOM 934 O O . PHE A 1 119 ? -16.366 6.950 4.763 1.00 90.31 119 PHE A O 1
ATOM 941 N N . ARG A 1 120 ? -16.071 4.727 4.573 1.00 90.88 120 ARG A N 1
ATOM 942 C CA . ARG A 1 120 ? -17.319 4.280 5.172 1.00 90.88 120 ARG A CA 1
ATOM 943 C C . ARG A 1 120 ? -16.962 3.345 6.313 1.00 90.88 120 ARG A C 1
ATOM 945 O O . ARG A 1 120 ? -16.145 2.442 6.166 1.00 90.88 120 ARG A O 1
ATOM 952 N N . ILE A 1 121 ? -17.552 3.608 7.472 1.00 91.38 121 ILE A N 1
ATOM 953 C CA . ILE A 1 121 ? -17.299 2.830 8.681 1.00 91.38 121 ILE A CA 1
ATOM 954 C C . ILE A 1 121 ? -18.599 2.266 9.206 1.00 91.38 121 ILE A C 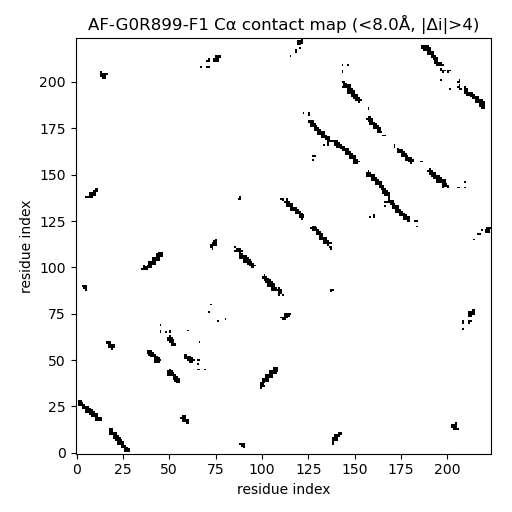1
ATOM 956 O O . ILE A 1 121 ? -19.588 2.985 9.372 1.00 91.38 121 ILE A O 1
ATOM 960 N N . ARG A 1 122 ? -18.548 0.976 9.529 1.00 91.75 122 ARG A N 1
ATOM 961 C CA . ARG A 1 122 ? -19.609 0.238 10.201 1.00 91.75 122 ARG A CA 1
ATOM 962 C C . ARG A 1 122 ? -19.041 -0.394 11.463 1.00 91.75 122 ARG A C 1
ATOM 964 O O . ARG A 1 122 ? -18.011 -1.057 11.417 1.00 91.75 122 ARG A O 1
ATOM 971 N N . VAL A 1 123 ? -19.713 -0.163 12.587 1.00 89.94 123 VAL A N 1
ATOM 972 C CA . VAL A 1 123 ? -19.393 -0.795 13.872 1.00 89.94 123 VAL A CA 1
ATOM 973 C C . VAL A 1 123 ? -20.655 -1.483 14.360 1.00 89.94 123 VAL A C 1
ATOM 975 O O . VAL A 1 123 ? -21.653 -0.813 14.625 1.00 89.94 123 VAL A O 1
ATOM 978 N N . PHE A 1 124 ? -20.635 -2.810 14.428 1.00 87.06 124 PHE A N 1
ATOM 979 C CA . PHE A 1 124 ? -21.796 -3.592 14.838 1.00 87.06 124 PHE A CA 1
ATOM 980 C C . PHE A 1 124 ? -21.373 -4.870 15.555 1.00 87.06 124 PHE A C 1
ATOM 982 O O . PHE A 1 124 ? -20.572 -5.648 15.043 1.00 87.06 124 PHE A O 1
ATOM 989 N N . GLY A 1 125 ? -21.931 -5.104 16.746 1.00 84.50 125 GLY A N 1
ATOM 990 C CA . GLY A 1 125 ? -21.677 -6.330 17.508 1.00 84.50 125 GLY A CA 1
ATOM 991 C C . GLY A 1 125 ? -20.198 -6.547 17.849 1.00 84.50 125 GLY A C 1
ATOM 992 O O . GLY A 1 125 ? -19.742 -7.686 17.846 1.00 84.50 125 GLY A O 1
ATOM 993 N N . GLY A 1 126 ? -19.444 -5.466 18.086 1.00 87.38 126 GLY A N 1
ATOM 994 C CA . GLY A 1 126 ? -18.002 -5.515 18.349 1.00 87.38 126 GLY A CA 1
ATOM 995 C C . GLY A 1 126 ? -17.124 -5.701 17.108 1.00 87.38 126 GLY A C 1
ATOM 996 O O . GLY A 1 126 ? -15.905 -5.675 17.241 1.00 87.38 126 GLY A O 1
ATOM 997 N N . ARG A 1 127 ? -17.705 -5.840 15.910 1.00 93.50 127 ARG A N 1
ATOM 998 C CA . ARG A 1 127 ? -16.962 -5.853 14.645 1.00 93.50 127 ARG A CA 1
ATOM 999 C C . ARG A 1 127 ? -16.882 -4.467 14.038 1.00 93.50 127 ARG A C 1
ATOM 1001 O O . ARG A 1 127 ? -17.853 -3.711 14.081 1.00 93.50 127 ARG A O 1
ATOM 1008 N N . VAL A 1 128 ? -15.739 -4.173 13.436 1.00 94.94 128 VAL A N 1
ATOM 1009 C CA . VAL A 1 128 ? -15.453 -2.934 12.720 1.00 94.94 128 VAL A CA 1
ATOM 1010 C C . VAL A 1 128 ? -15.149 -3.279 11.270 1.00 94.94 128 VAL A C 1
ATOM 1012 O O . VAL A 1 128 ? -14.259 -4.079 10.992 1.00 94.94 128 VAL A O 1
ATOM 1015 N N . THR A 1 129 ? -15.864 -2.635 10.356 1.00 96.25 129 THR A N 1
ATOM 1016 C CA . THR A 1 129 ? -15.587 -2.672 8.921 1.00 96.25 129 THR A CA 1
ATOM 1017 C C . THR A 1 129 ? -15.278 -1.259 8.454 1.00 96.25 129 THR A C 1
ATOM 1019 O O . THR A 1 129 ? -16.029 -0.325 8.754 1.00 96.25 129 THR A O 1
ATOM 1022 N N . VAL A 1 130 ? -14.179 -1.110 7.722 1.00 95.50 130 VAL A N 1
ATOM 1023 C CA . VAL A 1 130 ? -13.777 0.132 7.063 1.00 95.50 130 VAL A CA 1
ATOM 1024 C C . VAL A 1 130 ? -13.676 -0.149 5.571 1.00 95.50 130 VAL A C 1
ATOM 1026 O O . VAL A 1 130 ? -12.835 -0.941 5.153 1.00 95.50 130 VAL A O 1
ATOM 1029 N N . ASP A 1 131 ? -14.526 0.497 4.780 1.00 94.94 131 ASP A N 1
ATOM 1030 C CA . ASP A 1 131 ? -14.508 0.416 3.322 1.00 94.94 131 ASP A CA 1
ATOM 1031 C C . ASP A 1 131 ? -14.161 1.770 2.691 1.00 94.94 131 ASP A C 1
ATOM 1033 O O . ASP A 1 131 ? -14.591 2.822 3.173 1.00 94.94 131 ASP A O 1
ATOM 1037 N N . PHE A 1 132 ? -13.320 1.762 1.657 1.00 93.94 132 PHE A N 1
ATOM 1038 C CA . PHE A 1 132 ? -12.907 2.964 0.931 1.00 93.94 132 PHE A CA 1
ATOM 1039 C C . PHE A 1 132 ? -12.434 2.643 -0.486 1.00 93.94 132 PHE A C 1
ATOM 1041 O O . PHE A 1 132 ? -12.028 1.524 -0.783 1.00 93.94 132 PHE A O 1
ATOM 1048 N N . ILE A 1 133 ? -12.453 3.655 -1.354 1.00 91.44 133 ILE A N 1
ATOM 1049 C CA . ILE A 1 133 ? -11.857 3.579 -2.689 1.00 91.44 133 ILE A CA 1
ATOM 1050 C C . ILE A 1 133 ? -10.478 4.231 -2.626 1.00 91.44 133 ILE A C 1
ATOM 1052 O O . ILE A 1 133 ? -10.348 5.389 -2.211 1.00 91.44 133 ILE A O 1
ATOM 1056 N N . LEU A 1 134 ? -9.453 3.471 -3.004 1.00 92.00 134 LEU A N 1
ATOM 1057 C CA . LEU A 1 134 ? -8.110 3.984 -3.225 1.00 92.00 134 LEU A CA 1
ATOM 1058 C C . LEU A 1 134 ? -7.992 4.380 -4.693 1.00 92.00 134 LEU A C 1
ATOM 1060 O O . LEU A 1 134 ? -7.836 3.521 -5.556 1.00 92.00 134 LEU A O 1
ATOM 1064 N N . SER A 1 135 ? -8.066 5.674 -4.969 1.00 87.75 135 SER A N 1
ATOM 1065 C CA . SER A 1 135 ? -7.954 6.211 -6.317 1.00 87.75 135 SER A CA 1
ATOM 1066 C C . SER A 1 135 ? -6.488 6.333 -6.732 1.00 87.75 135 SER A C 1
ATOM 1068 O O . SER A 1 135 ? -5.639 6.864 -6.007 1.00 87.75 135 SER A O 1
ATOM 1070 N N . ASN A 1 136 ? -6.186 5.832 -7.928 1.00 85.69 136 ASN A N 1
ATOM 1071 C CA . ASN A 1 136 ? -4.858 5.874 -8.523 1.00 85.69 136 ASN A CA 1
ATOM 1072 C C . ASN A 1 136 ? -4.966 6.187 -10.017 1.00 85.69 136 ASN A C 1
ATOM 1074 O O . ASN A 1 136 ? -5.434 5.371 -10.814 1.00 85.69 136 ASN A O 1
ATOM 1078 N N . VAL A 1 137 ? -4.498 7.376 -10.382 1.00 81.31 137 VAL A N 1
ATOM 1079 C CA . VAL A 1 137 ? -4.431 7.852 -11.771 1.00 81.31 137 VAL A CA 1
ATOM 1080 C C . VAL A 1 137 ? -3.076 7.555 -12.423 1.00 81.31 137 VAL A C 1
ATOM 1082 O O . VAL A 1 137 ? -2.859 7.896 -13.581 1.00 81.31 137 VAL A O 1
ATOM 1085 N N . ASN A 1 138 ? -2.154 6.910 -11.698 1.00 76.25 138 ASN A N 1
ATOM 1086 C CA . ASN A 1 138 ? -0.827 6.574 -12.203 1.00 76.25 138 ASN A CA 1
ATOM 1087 C C . ASN A 1 138 ? -0.786 5.180 -12.818 1.00 76.25 138 ASN A C 1
ATOM 1089 O O . ASN A 1 138 ? -1.499 4.266 -12.413 1.00 76.25 138 ASN A O 1
ATOM 1093 N N . THR A 1 139 ? 0.184 4.979 -13.704 1.00 76.19 139 THR A N 1
ATOM 1094 C CA . THR A 1 139 ? 0.446 3.701 -14.380 1.00 76.19 139 THR A CA 1
ATOM 1095 C C . THR A 1 139 ? 1.118 2.653 -13.487 1.00 76.19 139 THR A C 1
ATOM 1097 O O . THR A 1 139 ? 1.290 1.507 -13.907 1.00 76.19 139 THR A O 1
ATOM 1100 N N . ILE A 1 140 ? 1.492 3.013 -12.252 1.00 81.69 140 ILE A N 1
ATOM 1101 C CA . ILE A 1 140 ? 2.062 2.075 -11.281 1.00 81.69 140 ILE A CA 1
ATOM 1102 C C . ILE A 1 140 ? 0.968 1.203 -10.690 1.00 81.69 140 ILE A C 1
ATOM 1104 O O . ILE A 1 140 ? -0.027 1.700 -10.167 1.00 81.69 140 ILE A O 1
ATOM 1108 N N . GLN A 1 141 ? 1.237 -0.098 -10.685 1.00 87.25 141 GLN A N 1
ATOM 1109 C CA . GLN A 1 141 ? 0.470 -1.089 -9.959 1.00 87.25 141 GLN A CA 1
ATOM 1110 C C . GLN A 1 141 ? 1.341 -1.822 -8.946 1.00 87.25 141 GLN A C 1
ATOM 1112 O O . GLN A 1 141 ? 2.456 -2.266 -9.260 1.00 87.25 141 GLN A O 1
ATOM 1117 N N . LEU A 1 142 ? 0.812 -1.972 -7.735 1.00 88.56 142 LEU A N 1
ATOM 1118 C CA . LEU A 1 142 ? 1.507 -2.609 -6.627 1.00 88.56 142 LEU A CA 1
ATOM 1119 C C . LEU A 1 142 ? 0.543 -3.439 -5.785 1.00 88.56 142 LEU A C 1
ATOM 1121 O O . LEU A 1 142 ? -0.408 -2.916 -5.222 1.00 88.56 142 LEU A O 1
ATOM 1125 N N . ASP A 1 143 ? 0.841 -4.725 -5.660 1.00 90.69 143 ASP A N 1
ATOM 1126 C CA . ASP A 1 143 ? 0.057 -5.665 -4.868 1.00 90.69 143 ASP A CA 1
ATOM 1127 C C . ASP A 1 143 ? 0.738 -5.900 -3.513 1.00 90.69 143 ASP A C 1
ATOM 1129 O O . ASP A 1 143 ? 1.855 -6.425 -3.461 1.00 90.69 143 ASP A O 1
ATOM 1133 N N . PHE A 1 144 ? 0.091 -5.493 -2.416 1.00 91.56 144 PHE A N 1
ATOM 1134 C CA . PHE A 1 144 ? 0.586 -5.752 -1.061 1.00 91.56 144 PHE A CA 1
ATOM 1135 C C . PHE A 1 144 ? 0.019 -7.053 -0.473 1.00 91.56 144 PHE A C 1
ATOM 1137 O O . PHE A 1 144 ? 0.502 -7.531 0.561 1.00 91.56 144 PHE A O 1
ATOM 1144 N N . GLY A 1 145 ? -0.995 -7.638 -1.114 1.00 92.31 145 GLY A N 1
ATOM 1145 C CA . GLY A 1 145 ? -1.750 -8.770 -0.611 1.00 92.31 145 GLY A CA 1
ATOM 1146 C C . GLY A 1 145 ? -2.517 -8.448 0.674 1.00 92.31 145 GLY A C 1
ATOM 1147 O O . GLY A 1 145 ? -2.945 -7.323 0.921 1.00 92.31 145 GLY A O 1
ATOM 1148 N N . ASN A 1 146 ? -2.675 -9.459 1.533 1.00 94.31 146 ASN A N 1
ATOM 1149 C CA . ASN A 1 146 ? -3.356 -9.283 2.816 1.00 94.31 146 ASN A CA 1
ATOM 1150 C C . ASN A 1 146 ? -2.487 -8.465 3.777 1.00 94.31 146 ASN A C 1
ATOM 1152 O O . ASN A 1 146 ? -1.397 -8.902 4.166 1.00 94.31 146 ASN A O 1
ATOM 1156 N N . CYS A 1 147 ? -3.000 -7.320 4.201 1.00 95.38 147 CYS A N 1
ATOM 1157 C CA . CYS A 1 147 ? -2.356 -6.382 5.102 1.00 95.38 147 CYS A CA 1
ATOM 1158 C C . CYS A 1 147 ? -3.123 -6.260 6.418 1.00 95.38 147 CYS A C 1
ATOM 1160 O O . CYS A 1 147 ? -4.313 -6.541 6.495 1.00 95.38 147 CYS A O 1
ATOM 1162 N N . VAL A 1 148 ? -2.412 -5.826 7.457 1.00 95.69 148 VAL A N 1
ATOM 1163 C CA . VAL A 1 148 ? -2.978 -5.439 8.751 1.00 95.69 148 VAL A CA 1
ATOM 1164 C C . VAL A 1 148 ? -2.843 -3.935 8.906 1.00 95.69 148 VAL A C 1
ATOM 1166 O O . VAL A 1 148 ? -1.774 -3.380 8.633 1.00 95.69 148 VAL A O 1
ATOM 1169 N N . PHE A 1 149 ? -3.898 -3.312 9.409 1.00 97.31 149 PHE A N 1
ATOM 1170 C CA . PHE A 1 149 ? -4.009 -1.894 9.688 1.00 97.31 149 PHE A CA 1
ATOM 1171 C C . PHE A 1 149 ? -4.406 -1.658 11.149 1.00 97.31 149 PHE A C 1
ATOM 1173 O O . PHE A 1 149 ? -5.090 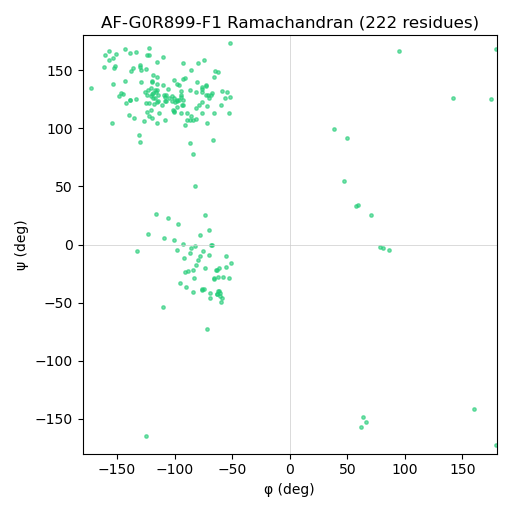-2.477 11.766 1.00 97.31 149 PHE A O 1
ATOM 1180 N N . SER A 1 150 ? -3.984 -0.527 11.708 1.00 97.00 150 SER A N 1
ATOM 1181 C CA . SER A 1 150 ? -4.456 -0.025 12.997 1.00 97.00 150 SER A CA 1
ATOM 1182 C C . SER A 1 150 ? -5.329 1.204 12.779 1.00 97.00 150 SER A C 1
ATOM 1184 O O . SER A 1 150 ? -4.937 2.144 12.089 1.00 97.00 150 SER A O 1
ATOM 1186 N N . LEU A 1 151 ? -6.523 1.197 13.371 1.00 96.88 151 LEU A N 1
ATOM 1187 C CA . LEU A 1 151 ? -7.358 2.388 13.476 1.00 96.88 151 LEU A CA 1
ATOM 1188 C C . LEU A 1 151 ? -7.083 3.040 14.832 1.00 96.88 151 LEU A C 1
ATOM 1190 O O . LEU A 1 151 ? -7.389 2.461 15.873 1.00 96.88 151 LEU A O 1
ATOM 1194 N N . GLU A 1 152 ? -6.493 4.228 14.828 1.00 96.19 152 GLU A N 1
ATOM 1195 C CA . GLU A 1 152 ? -5.967 4.900 16.015 1.00 96.19 152 GLU A CA 1
ATOM 1196 C C . GLU A 1 152 ? -6.645 6.250 16.258 1.00 96.19 152 GLU A C 1
ATOM 1198 O O . GLU A 1 152 ? -6.868 7.027 15.333 1.00 96.19 152 GLU A O 1
ATOM 1203 N N . LYS A 1 153 ? -6.921 6.586 17.520 1.00 94.44 153 LYS A N 1
ATOM 1204 C CA . LYS A 1 153 ? -7.414 7.911 17.918 1.00 94.44 153 LYS A CA 1
ATOM 1205 C C . LYS A 1 153 ? -6.736 8.365 19.204 1.00 94.44 153 LYS A C 1
ATOM 1207 O O . LYS A 1 153 ? -6.773 7.667 20.216 1.00 94.44 153 LYS A O 1
ATOM 1212 N N . GLY A 1 154 ? -6.111 9.544 19.170 1.00 88.69 154 GLY A N 1
ATOM 1213 C CA . GLY A 1 154 ? -5.413 10.109 20.333 1.00 88.69 154 GLY A CA 1
ATOM 1214 C C . GLY A 1 154 ? -4.312 9.197 20.894 1.00 88.69 154 GLY A C 1
ATOM 1215 O O . GLY A 1 154 ? -4.131 9.141 22.105 1.00 88.69 154 GLY A O 1
ATOM 1216 N N . GLY A 1 155 ? -3.634 8.435 20.029 1.00 87.00 155 GLY A N 1
ATOM 1217 C CA . GLY A 1 155 ? -2.603 7.463 20.414 1.00 87.00 155 GLY A CA 1
ATOM 1218 C C . GLY A 1 155 ? -3.125 6.103 20.896 1.00 87.00 155 GLY A C 1
ATOM 1219 O O . GLY A 1 155 ? -2.318 5.211 21.142 1.00 87.00 155 GLY A O 1
ATOM 1220 N N . ASN A 1 156 ? -4.444 5.913 21.001 1.00 93.12 156 ASN A N 1
ATOM 1221 C CA . ASN A 1 156 ? -5.048 4.634 21.369 1.00 93.12 156 ASN A CA 1
ATOM 1222 C C . ASN A 1 156 ? -5.512 3.871 20.129 1.00 93.12 156 ASN A C 1
ATOM 1224 O O . ASN A 1 156 ? -6.133 4.454 19.240 1.00 93.12 156 ASN A O 1
ATOM 1228 N N . VAL A 1 157 ? -5.271 2.560 20.100 1.00 95.94 157 VAL A N 1
ATOM 1229 C CA . VAL A 1 157 ? -5.791 1.677 19.050 1.00 95.94 157 VAL A CA 1
ATOM 1230 C C . VAL A 1 157 ? -7.258 1.365 19.346 1.00 95.94 157 VAL A C 1
ATOM 1232 O O . VAL A 1 157 ? -7.581 0.810 20.395 1.00 95.94 157 VAL A O 1
ATOM 1235 N N . LEU A 1 158 ? -8.145 1.730 18.422 1.00 96.00 158 LEU A N 1
ATOM 1236 C CA . LEU A 1 158 ? -9.578 1.449 18.492 1.00 96.00 158 LEU A CA 1
ATOM 1237 C C . LEU A 1 158 ? -9.905 0.051 17.957 1.00 96.00 158 LEU A C 1
ATOM 1239 O O . LEU A 1 158 ? -10.729 -0.653 18.535 1.00 96.00 158 LEU A O 1
ATOM 1243 N N . ALA A 1 159 ? -9.256 -0.339 16.859 1.00 96.62 159 ALA A N 1
ATOM 1244 C CA . ALA A 1 159 ? -9.411 -1.637 16.214 1.00 96.62 159 ALA A CA 1
ATOM 1245 C C . ALA A 1 159 ? -8.134 -2.022 15.457 1.00 96.62 159 ALA A C 1
ATOM 1247 O O . ALA A 1 159 ? -7.396 -1.154 14.975 1.00 96.62 159 ALA A O 1
ATOM 1248 N N . LEU A 1 160 ? -7.902 -3.326 15.338 1.00 96.88 160 LEU A N 1
ATOM 1249 C CA . LEU A 1 160 ? -6.957 -3.895 14.383 1.00 96.88 160 LEU A CA 1
ATOM 1250 C C . LEU A 1 160 ? -7.771 -4.506 13.255 1.00 96.88 160 LEU A C 1
ATOM 1252 O O . LEU A 1 160 ? -8.668 -5.301 13.518 1.00 96.88 160 LEU A O 1
ATOM 1256 N N . LEU A 1 161 ? -7.466 -4.100 12.032 1.00 97.50 161 LEU A N 1
ATOM 1257 C CA . LEU A 1 161 ? -8.210 -4.481 10.843 1.00 97.50 161 LEU A CA 1
ATOM 1258 C C . LEU A 1 161 ? -7.285 -5.240 9.901 1.00 97.50 161 LEU A C 1
ATOM 1260 O O . LEU A 1 161 ? -6.099 -4.919 9.808 1.00 97.50 161 LEU A O 1
ATOM 1264 N N . ASP A 1 162 ? -7.813 -6.206 9.173 1.00 96.94 162 ASP A N 1
ATOM 1265 C CA . ASP A 1 162 ? -7.115 -6.878 8.092 1.00 96.94 162 ASP A CA 1
ATOM 1266 C C . ASP A 1 162 ? -7.960 -6.917 6.821 1.00 96.94 162 ASP A C 1
ATOM 1268 O O . ASP A 1 162 ? -9.185 -6.815 6.845 1.00 96.94 162 ASP A O 1
ATOM 1272 N N . GLY A 1 163 ? -7.276 -6.970 5.685 1.00 96.50 163 GLY A N 1
ATOM 1273 C CA . GLY A 1 163 ? -7.912 -6.970 4.378 1.00 96.50 163 GLY A CA 1
ATOM 1274 C C . GLY A 1 163 ? -6.886 -7.010 3.259 1.00 96.50 163 GLY A C 1
ATOM 1275 O O . GLY A 1 163 ? -5.681 -6.856 3.486 1.00 96.50 163 GLY A O 1
ATOM 1276 N N . TYR A 1 164 ? -7.361 -7.257 2.045 1.00 95.75 164 TYR A N 1
ATOM 1277 C CA . TYR A 1 164 ? -6.519 -7.209 0.857 1.00 95.75 164 TYR A CA 1
ATOM 1278 C C . TYR A 1 164 ? -6.250 -5.753 0.476 1.00 95.75 164 TYR A C 1
ATOM 1280 O O . TYR A 1 164 ? -7.166 -4.934 0.502 1.00 95.75 164 TYR A O 1
ATOM 1288 N N . PHE A 1 165 ? -5.002 -5.428 0.149 1.00 95.12 165 PHE A N 1
ATOM 1289 C CA . PHE A 1 165 ? -4.607 -4.083 -0.241 1.00 95.12 165 PHE A CA 1
ATOM 1290 C C . PHE A 1 165 ? -3.729 -4.123 -1.487 1.00 95.12 165 PHE A C 1
ATOM 1292 O O . PHE A 1 165 ? -2.682 -4.775 -1.514 1.00 95.12 165 PHE A O 1
ATOM 1299 N N . ASP A 1 166 ? -4.134 -3.379 -2.501 1.00 93.56 166 ASP A N 1
ATOM 1300 C CA . ASP A 1 166 ? -3.387 -3.172 -3.727 1.00 93.56 166 ASP A CA 1
ATOM 1301 C C . ASP A 1 166 ? -3.567 -1.739 -4.238 1.00 93.56 166 ASP A C 1
ATOM 1303 O O . ASP A 1 166 ? -4.369 -0.950 -3.739 1.00 93.56 166 ASP A O 1
ATOM 1307 N N . ILE A 1 167 ? -2.734 -1.392 -5.207 1.00 90.62 167 ILE A N 1
ATOM 1308 C CA . ILE A 1 167 ? -2.810 -0.174 -5.994 1.00 90.62 167 ILE A CA 1
ATOM 1309 C C . ILE A 1 167 ? -2.993 -0.631 -7.434 1.00 90.62 167 ILE A C 1
ATOM 1311 O O . ILE A 1 167 ? -2.052 -1.162 -8.032 1.00 90.62 167 ILE A O 1
ATOM 1315 N N . GLU A 1 168 ? -4.183 -0.432 -7.991 1.00 89.00 168 GLU A N 1
ATOM 1316 C CA . GLU A 1 168 ? -4.480 -0.713 -9.396 1.00 89.00 168 GLU A CA 1
ATOM 1317 C C . GLU A 1 168 ? -4.700 0.573 -10.198 1.00 89.00 168 GLU A C 1
ATOM 1319 O O . GLU A 1 168 ? -4.926 1.647 -9.646 1.00 89.00 168 GLU A O 1
ATOM 1324 N N . LEU A 1 169 ? -4.592 0.486 -11.525 1.00 83.06 169 LEU A N 1
ATOM 1325 C CA . LEU A 1 169 ? -4.884 1.626 -12.400 1.00 83.06 169 LEU A CA 1
ATOM 1326 C C . LEU A 1 169 ? -6.398 1.870 -12.406 1.00 83.06 169 LEU A C 1
ATOM 1328 O O . LEU A 1 169 ? -7.156 0.938 -12.655 1.00 83.06 169 LEU A O 1
ATOM 1332 N N . GLY A 1 170 ? -6.829 3.108 -12.163 1.00 81.69 170 GLY A N 1
ATOM 1333 C CA . GLY A 1 170 ? -8.252 3.446 -12.033 1.00 81.69 170 GLY A CA 1
ATOM 1334 C C . GLY A 1 170 ? -8.807 3.254 -10.617 1.00 81.69 170 GLY A C 1
ATOM 1335 O O . GLY A 1 170 ? -9.931 3.672 -10.351 1.00 81.69 170 GLY A O 1
ATOM 1336 N N . GLY A 1 171 ? -7.992 2.715 -9.706 1.00 85.94 171 GLY A N 1
ATOM 1337 C CA . GLY A 1 171 ? -8.294 2.559 -8.290 1.00 85.94 171 GLY A CA 1
ATOM 1338 C C . GLY A 1 171 ? -8.859 1.195 -7.892 1.00 85.94 171 GLY A C 1
ATOM 1339 O O . GLY A 1 171 ? -9.277 0.404 -8.734 1.00 85.94 171 GLY A O 1
ATOM 1340 N N . SER A 1 172 ? -8.867 0.950 -6.582 1.00 89.12 172 SER A N 1
ATOM 1341 C CA . SER A 1 172 ? -9.298 -0.309 -5.964 1.00 89.12 172 SER A CA 1
ATOM 1342 C C . SER A 1 172 ? -10.316 -0.054 -4.855 1.00 89.12 172 SER A C 1
ATOM 1344 O O . SER A 1 172 ? -10.161 0.877 -4.061 1.00 89.12 172 SER A O 1
ATOM 1346 N N . GLU A 1 173 ? -11.342 -0.902 -4.761 1.00 94.06 173 GLU A N 1
ATOM 1347 C CA . GLU A 1 173 ? -12.220 -0.944 -3.587 1.00 94.06 173 GLU A CA 1
ATOM 1348 C C . GLU A 1 173 ? -11.551 -1.778 -2.491 1.00 94.06 173 GLU A C 1
ATOM 1350 O O . GLU A 1 173 ? -11.301 -2.972 -2.661 1.00 94.06 173 GLU A O 1
ATOM 1355 N N . ILE A 1 174 ? -11.259 -1.141 -1.360 1.00 95.81 174 ILE A N 1
ATOM 1356 C CA . ILE A 1 174 ? -10.592 -1.760 -0.221 1.00 95.81 174 ILE A CA 1
ATOM 1357 C C . ILE A 1 174 ? -11.600 -1.948 0.905 1.00 95.81 174 ILE A C 1
ATOM 1359 O O . ILE A 1 174 ? -12.260 -1.000 1.334 1.00 95.81 174 ILE A O 1
ATOM 1363 N N . VAL A 1 175 ? -11.667 -3.175 1.422 1.00 97.00 175 VAL A N 1
ATOM 1364 C CA . VAL A 1 175 ? -12.484 -3.534 2.584 1.00 97.00 175 VAL A CA 1
ATOM 1365 C C . VAL A 1 175 ? -11.577 -4.119 3.654 1.00 97.00 175 VAL A C 1
ATOM 1367 O O . VAL A 1 175 ? -10.884 -5.111 3.423 1.00 97.00 175 VAL A O 1
ATOM 1370 N N . LEU A 1 176 ? -11.586 -3.487 4.824 1.00 97.44 176 LEU A N 1
ATOM 1371 C CA . LEU A 1 176 ? -10.839 -3.911 5.998 1.00 97.44 176 LEU A CA 1
ATOM 1372 C C . LEU A 1 176 ? -11.815 -4.305 7.103 1.00 97.44 176 LEU A C 1
ATOM 1374 O O . LEU A 1 176 ? -12.742 -3.552 7.412 1.00 97.44 176 LEU A O 1
ATOM 1378 N N . GLU A 1 177 ? -11.585 -5.450 7.730 1.00 97.75 177 GLU A N 1
ATOM 1379 C CA . GLU A 1 177 ? -12.440 -5.983 8.789 1.00 97.75 177 GLU A CA 1
ATOM 1380 C C . GLU A 1 177 ? -11.623 -6.357 10.020 1.00 97.75 177 GLU A C 1
ATOM 1382 O O . GLU A 1 177 ? -10.459 -6.731 9.927 1.00 97.75 177 GLU A O 1
ATOM 1387 N N . GLY A 1 178 ? -12.234 -6.259 11.193 1.00 96.38 178 GLY A N 1
ATOM 1388 C CA . GLY A 1 178 ? -11.619 -6.714 12.429 1.00 96.38 178 GLY A CA 1
ATOM 1389 C C . GLY A 1 178 ? -12.505 -6.479 13.639 1.00 96.38 178 GLY A C 1
ATOM 1390 O O . GLY A 1 178 ? -13.664 -6.075 13.520 1.00 96.38 178 GLY A O 1
ATOM 1391 N N . ASP A 1 179 ? -11.947 -6.726 14.817 1.00 93.94 179 ASP A N 1
ATOM 1392 C CA . ASP A 1 179 ? -12.660 -6.578 16.081 1.00 93.94 179 ASP A CA 1
ATOM 1393 C C . ASP A 1 179 ? -12.292 -5.257 16.772 1.00 93.94 179 ASP A C 1
ATOM 1395 O O . ASP A 1 179 ? -11.136 -4.812 16.783 1.00 93.94 179 ASP A O 1
ATOM 1399 N N . ALA A 1 180 ? -13.294 -4.625 17.379 1.00 92.69 180 ALA A N 1
ATOM 1400 C CA . ALA A 1 180 ? -13.107 -3.464 18.229 1.00 92.69 180 ALA A CA 1
ATOM 1401 C C . ALA A 1 180 ? -12.359 -3.868 19.507 1.00 92.69 180 ALA A C 1
ATOM 1403 O O . ALA A 1 180 ? -12.732 -4.806 20.211 1.00 92.69 180 ALA A O 1
ATOM 1404 N N . ILE A 1 181 ? -11.313 -3.115 19.838 1.00 93.25 181 ILE A N 1
ATOM 1405 C CA . ILE A 1 181 ? -10.546 -3.277 21.082 1.00 93.25 181 ILE A CA 1
ATOM 1406 C C . ILE A 1 181 ? -11.171 -2.443 22.208 1.00 93.25 181 ILE A C 1
ATOM 1408 O O . ILE A 1 181 ? -10.987 -2.723 23.393 1.00 93.25 181 ILE A O 1
ATOM 1412 N N . VAL A 1 182 ? -11.928 -1.411 21.840 1.00 88.31 182 VAL A N 1
ATOM 1413 C CA . VAL A 1 182 ? -12.565 -0.463 22.755 1.00 88.31 182 VAL A CA 1
ATOM 1414 C C . VAL A 1 182 ? -14.079 -0.440 22.555 1.00 88.31 182 VAL A C 1
ATOM 1416 O O . VAL A 1 182 ? -14.586 -0.860 21.522 1.00 88.31 182 VAL A O 1
ATOM 1419 N N . ALA A 1 183 ? -14.808 0.105 23.531 1.00 81.06 183 ALA A N 1
ATOM 1420 C CA . ALA A 1 183 ? -16.257 0.272 23.427 1.00 81.06 183 ALA A CA 1
ATOM 1421 C C . ALA A 1 183 ? -16.667 1.209 22.271 1.00 81.06 183 ALA A C 1
ATOM 1423 O O . ALA A 1 183 ? -15.981 2.201 22.002 1.00 81.06 183 ALA A O 1
ATOM 1424 N N . ASP A 1 184 ? -17.837 0.947 21.677 1.00 77.31 184 ASP A N 1
ATOM 1425 C CA . ASP A 1 184 ? -18.407 1.653 20.514 1.00 77.31 184 ASP A CA 1
ATOM 1426 C C . ASP A 1 184 ? -18.47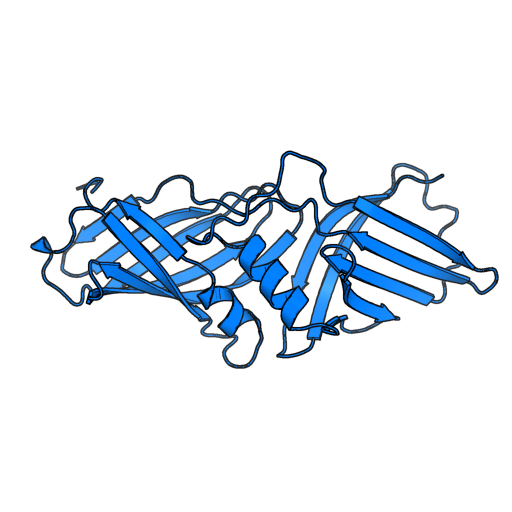8 3.182 20.663 1.00 77.31 184 ASP A C 1
ATOM 1428 O O . ASP A 1 184 ? -18.385 3.922 19.680 1.00 77.31 184 ASP A O 1
ATOM 1432 N N . THR A 1 185 ? -18.607 3.680 21.896 1.00 78.06 185 THR A N 1
ATOM 1433 C CA . THR A 1 185 ? -18.647 5.117 22.213 1.00 78.06 185 THR A CA 1
ATOM 1434 C C . THR A 1 185 ? -17.355 5.853 21.849 1.00 78.06 185 THR A C 1
ATOM 1436 O O . THR A 1 185 ? -17.381 7.064 21.627 1.00 78.06 185 THR A O 1
ATOM 1439 N N . ASN A 1 186 ? -16.231 5.139 21.729 1.00 84.81 186 ASN A N 1
ATOM 1440 C CA . ASN A 1 186 ? -14.945 5.716 21.332 1.00 84.81 186 ASN A CA 1
ATOM 1441 C C . ASN A 1 186 ? -14.816 5.928 19.816 1.00 84.81 186 ASN A C 1
ATOM 1443 O O . ASN A 1 186 ? -13.922 6.657 19.379 1.00 84.81 186 ASN A O 1
ATOM 1447 N N . PHE A 1 187 ? -15.720 5.347 19.019 1.00 87.31 187 PHE A N 1
ATOM 1448 C CA . PHE A 1 187 ? -15.756 5.531 17.572 1.00 87.31 187 PHE A CA 1
ATOM 1449 C C . PHE A 1 187 ? -16.519 6.816 17.223 1.00 87.31 187 PHE A C 1
ATOM 1451 O O . PHE A 1 187 ? -17.693 6.773 16.880 1.00 87.31 187 PHE A O 1
ATOM 1458 N N . SER A 1 188 ? -15.878 7.968 17.369 1.00 89.25 188 SER A N 1
ATOM 1459 C CA . SER A 1 188 ? -16.412 9.295 17.009 1.00 89.25 188 SER A CA 1
ATOM 1460 C C . SER A 1 188 ? -15.264 10.235 16.634 1.00 89.25 188 SER A C 1
ATOM 1462 O O . SER A 1 188 ? -14.113 9.946 16.966 1.00 89.25 188 SER A O 1
ATOM 1464 N N . GLY A 1 189 ? -15.528 11.360 15.980 1.00 91.38 189 GLY A N 1
ATOM 1465 C CA . GLY A 1 189 ? -14.518 12.331 15.553 1.00 91.38 189 GLY A CA 1
ATOM 1466 C C . GLY A 1 189 ? -13.560 11.804 14.481 1.00 91.38 189 GLY A C 1
ATOM 1467 O O . GLY A 1 189 ? -13.899 10.920 13.699 1.00 91.38 189 GLY A O 1
ATOM 1468 N N . ILE A 1 190 ? -12.343 12.354 14.449 1.00 92.19 190 ILE A N 1
ATOM 1469 C CA . ILE A 1 190 ? -11.292 11.956 13.501 1.00 92.19 190 ILE A CA 1
ATOM 1470 C C . ILE A 1 190 ? -10.377 10.903 14.133 1.00 92.19 190 ILE A C 1
ATOM 1472 O O . ILE A 1 190 ? -9.909 11.065 15.265 1.00 92.19 190 ILE A O 1
ATOM 1476 N N . ALA A 1 191 ? -10.124 9.834 13.389 1.00 94.31 191 ALA A N 1
ATOM 1477 C CA . ALA A 1 191 ? -9.137 8.802 13.675 1.00 94.31 191 ALA A CA 1
ATOM 1478 C C . ALA A 1 191 ? -8.144 8.690 12.514 1.00 94.31 191 ALA A C 1
ATOM 1480 O O . ALA A 1 191 ? -8.354 9.262 11.449 1.00 94.31 191 ALA A O 1
ATOM 1481 N N . ILE A 1 192 ? -7.065 7.948 12.722 1.00 95.56 192 ILE A N 1
ATOM 1482 C CA . ILE A 1 192 ? -6.031 7.690 11.728 1.00 95.56 192 ILE A CA 1
ATOM 1483 C C . ILE A 1 192 ? -6.002 6.194 11.436 1.00 95.56 192 ILE A C 1
ATOM 1485 O O . ILE A 1 192 ? -5.864 5.387 12.354 1.00 95.56 192 ILE A O 1
ATOM 1489 N N . LEU A 1 193 ? -6.112 5.825 10.166 1.00 96.44 193 LEU A N 1
ATOM 1490 C CA . LEU A 1 193 ? -5.891 4.466 9.690 1.00 96.44 193 LEU A CA 1
ATOM 1491 C C . LEU A 1 193 ? -4.437 4.333 9.229 1.00 96.44 193 LEU A C 1
ATOM 1493 O O . LEU A 1 193 ? -4.018 5.042 8.315 1.00 96.44 193 LEU A O 1
ATOM 1497 N N . LYS A 1 194 ? -3.672 3.428 9.845 1.00 96.00 194 LYS A N 1
ATOM 1498 C CA . LYS A 1 194 ? -2.254 3.195 9.529 1.00 96.00 194 LYS A CA 1
ATOM 1499 C C . LYS A 1 194 ? -2.001 1.774 9.076 1.00 96.00 194 LYS A C 1
ATOM 1501 O O . LYS A 1 194 ? -2.516 0.831 9.671 1.00 96.00 194 LYS A O 1
ATOM 1506 N N . GLY A 1 195 ? -1.146 1.606 8.074 1.00 95.25 195 GLY A N 1
ATOM 1507 C CA . GLY A 1 195 ? -0.639 0.288 7.707 1.00 95.25 195 GLY A CA 1
ATOM 1508 C C . GLY A 1 195 ? 0.370 -0.238 8.735 1.00 95.25 195 GLY A C 1
ATOM 1509 O O . GLY A 1 195 ? 1.262 0.480 9.183 1.00 95.25 195 GLY A O 1
ATOM 1510 N N . VAL A 1 196 ? 0.263 -1.514 9.109 1.00 93.44 196 VAL A N 1
ATOM 1511 C CA . VAL A 1 196 ? 1.112 -2.147 10.138 1.00 93.44 196 VAL A CA 1
ATOM 1512 C C . VAL A 1 196 ? 2.074 -3.160 9.516 1.00 93.44 196 VAL A C 1
ATOM 1514 O O . VAL A 1 196 ? 3.291 -3.108 9.741 1.00 93.44 196 VAL A O 1
ATOM 1517 N N . LYS A 1 197 ? 1.544 -4.112 8.739 1.00 91.75 197 LYS A N 1
ATOM 1518 C CA . LYS A 1 197 ? 2.335 -5.164 8.078 1.00 91.75 197 LYS A CA 1
ATOM 1519 C C . LYS A 1 197 ? 1.577 -5.817 6.924 1.00 91.75 197 LYS A C 1
ATOM 1521 O O . LYS A 1 197 ? 0.360 -5.929 6.980 1.00 91.75 197 LYS A O 1
ATOM 1526 N N . ALA A 1 198 ? 2.322 -6.338 5.953 1.00 89.44 198 ALA A N 1
ATOM 1527 C CA . ALA A 1 198 ? 1.823 -7.256 4.933 1.00 89.44 198 ALA A CA 1
ATOM 1528 C C . ALA A 1 198 ? 2.076 -8.706 5.388 1.00 89.44 198 ALA A C 1
ATOM 1530 O O . ALA A 1 198 ? 3.185 -9.042 5.810 1.00 89.44 198 ALA A O 1
ATOM 1531 N N . LEU A 1 199 ? 1.050 -9.560 5.359 1.00 83.75 199 LEU A N 1
ATOM 1532 C CA . LEU A 1 199 ? 1.064 -10.884 5.997 1.00 83.75 199 LEU A CA 1
ATOM 1533 C C . LEU A 1 199 ? 1.870 -11.928 5.219 1.00 83.75 199 LEU A C 1
ATOM 1535 O O . LEU A 1 199 ? 2.558 -12.743 5.830 1.00 83.75 199 LEU A O 1
ATOM 1539 N N . LYS A 1 200 ? 1.797 -11.910 3.884 1.00 77.44 200 LYS A N 1
ATOM 1540 C CA . LYS A 1 200 ? 2.538 -12.850 3.020 1.00 77.44 200 LYS A CA 1
ATOM 1541 C C . LYS A 1 200 ? 3.974 -12.399 2.745 1.00 77.44 200 LYS A C 1
ATOM 1543 O O . LYS A 1 200 ? 4.842 -13.218 2.472 1.00 77.44 200 LYS A O 1
ATOM 1548 N N . GLU A 1 201 ? 4.226 -11.105 2.893 1.00 69.50 201 GLU A N 1
ATOM 1549 C CA . GLU A 1 201 ? 5.425 -10.417 2.413 1.00 69.50 201 GLU A CA 1
ATOM 1550 C C . GLU A 1 201 ? 6.406 -10.053 3.542 1.00 69.50 201 GLU A C 1
ATOM 1552 O O . GLU A 1 201 ? 7.213 -9.137 3.415 1.00 69.50 201 GLU A O 1
ATOM 1557 N N . GLY A 1 202 ? 6.353 -10.758 4.680 1.00 65.56 202 GLY A N 1
ATOM 1558 C CA . GLY A 1 202 ? 7.007 -10.349 5.935 1.00 65.56 202 GLY A CA 1
ATOM 1559 C C . GLY A 1 202 ? 8.523 -10.080 5.879 1.00 65.56 202 GLY A C 1
ATOM 1560 O O . GLY A 1 202 ? 9.030 -9.383 6.752 1.00 65.56 202 GLY A O 1
ATOM 1561 N N . ASN A 1 203 ? 9.229 -10.582 4.857 1.00 74.56 203 ASN A N 1
ATOM 1562 C CA . ASN A 1 203 ? 10.667 -10.374 4.624 1.00 74.56 203 ASN A CA 1
ATOM 1563 C C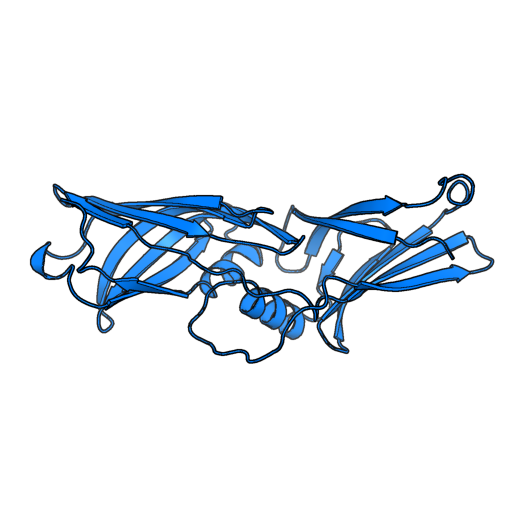 . ASN A 1 203 ? 10.967 -9.608 3.319 1.00 74.56 203 ASN A C 1
ATOM 1565 O O . ASN A 1 203 ? 12.031 -9.789 2.720 1.00 74.56 203 ASN A O 1
ATOM 1569 N N . THR A 1 204 ? 10.043 -8.775 2.842 1.00 83.69 204 THR A N 1
ATOM 1570 C CA . THR A 1 204 ? 10.231 -7.974 1.626 1.00 83.69 204 THR A CA 1
ATOM 1571 C C . THR A 1 204 ? 10.030 -6.491 1.912 1.00 83.69 204 THR A C 1
ATOM 1573 O O . THR A 1 204 ? 9.485 -6.099 2.950 1.00 83.69 204 THR A O 1
ATOM 1576 N N . TRP A 1 205 ? 10.493 -5.626 1.004 1.00 84.38 205 TRP A N 1
ATOM 1577 C CA . TRP A 1 205 ? 10.308 -4.185 1.180 1.00 84.38 205 TRP A CA 1
ATOM 1578 C C . TRP A 1 205 ? 8.819 -3.796 1.216 1.00 84.38 205 TRP A C 1
ATOM 1580 O O . TRP A 1 205 ? 8.505 -2.762 1.802 1.00 84.38 205 TRP A O 1
ATOM 1590 N N . ILE A 1 206 ? 7.901 -4.627 0.697 1.00 84.94 206 ILE A N 1
ATOM 1591 C CA . ILE A 1 206 ? 6.445 -4.405 0.769 1.00 84.94 206 ILE A CA 1
ATOM 1592 C C . ILE A 1 206 ? 5.959 -4.351 2.223 1.00 84.94 206 ILE A C 1
ATOM 1594 O O . ILE A 1 206 ? 5.195 -3.454 2.588 1.00 84.94 206 ILE A O 1
ATOM 1598 N N . ALA A 1 207 ? 6.465 -5.228 3.096 1.00 83.94 207 ALA A N 1
ATOM 1599 C CA . ALA A 1 207 ? 6.114 -5.205 4.519 1.00 83.94 207 ALA A CA 1
ATOM 1600 C C . ALA A 1 207 ? 6.563 -3.919 5.236 1.00 83.94 207 ALA A C 1
ATOM 1602 O O . ALA A 1 207 ? 6.008 -3.566 6.279 1.00 83.94 207 ALA A O 1
ATOM 1603 N N . HIS A 1 208 ? 7.549 -3.209 4.684 1.00 85.00 208 HIS A N 1
ATOM 1604 C CA . HIS A 1 208 ? 7.962 -1.890 5.157 1.00 85.00 208 HIS A CA 1
ATOM 1605 C C . HIS A 1 208 ? 7.196 -0.760 4.465 1.00 85.00 208 HIS A C 1
ATOM 1607 O O . HIS A 1 208 ? 6.870 0.231 5.115 1.00 85.00 208 HIS A O 1
ATOM 1613 N N . ALA A 1 209 ? 6.899 -0.913 3.175 1.00 87.50 209 ALA A N 1
ATOM 1614 C CA . ALA A 1 209 ? 6.170 0.053 2.367 1.00 87.50 209 ALA A CA 1
ATOM 1615 C C . ALA A 1 209 ? 4.784 0.338 2.942 1.00 87.50 209 ALA A C 1
ATOM 1617 O O . ALA A 1 209 ? 4.448 1.504 3.120 1.00 87.50 209 ALA A O 1
ATOM 1618 N N . ILE A 1 210 ? 4.040 -0.704 3.332 1.00 93.31 210 ILE A N 1
ATOM 1619 C CA . ILE A 1 210 ? 2.681 -0.558 3.875 1.00 93.31 210 ILE A CA 1
ATOM 1620 C C . ILE A 1 210 ? 2.629 0.342 5.114 1.00 93.31 210 ILE A C 1
ATOM 1622 O O . ILE A 1 210 ? 1.646 1.034 5.334 1.00 93.31 210 ILE A O 1
ATOM 1626 N N . ARG A 1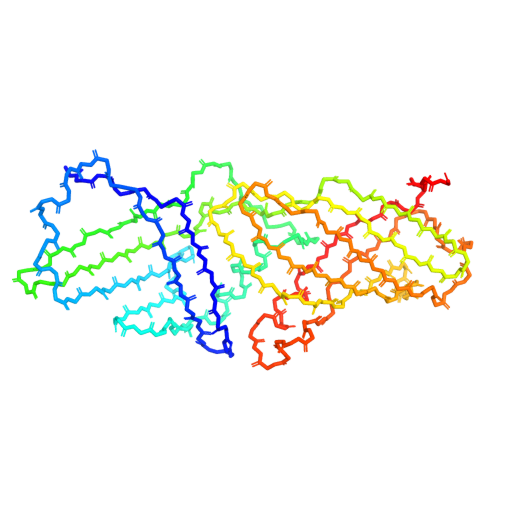 211 ? 3.716 0.423 5.892 1.00 91.50 211 ARG A N 1
ATOM 1627 C CA . ARG A 1 211 ? 3.813 1.309 7.068 1.00 91.50 211 ARG A CA 1
ATOM 1628 C C . ARG A 1 211 ? 3.891 2.791 6.721 1.00 91.50 211 ARG A C 1
ATOM 1630 O O . ARG A 1 211 ? 3.869 3.628 7.613 1.00 91.50 211 ARG A O 1
ATOM 1637 N N . SER A 1 212 ? 4.052 3.103 5.440 1.00 90.56 212 SER A N 1
ATOM 1638 C CA . SER A 1 212 ? 3.975 4.467 4.929 1.00 90.56 212 SER A CA 1
ATOM 1639 C C . SER A 1 212 ? 2.544 4.868 4.587 1.00 90.56 212 SER A C 1
ATOM 1641 O O . SER A 1 212 ? 2.352 6.028 4.258 1.00 90.56 212 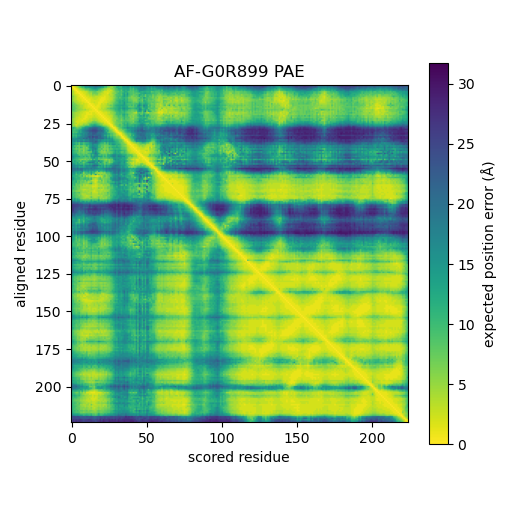SER A O 1
ATOM 1643 N N . PHE A 1 213 ? 1.575 3.943 4.639 1.00 93.19 213 PHE A N 1
ATOM 1644 C CA . PHE A 1 213 ? 0.159 4.263 4.494 1.00 93.19 213 PHE A CA 1
ATOM 1645 C C . PHE A 1 213 ? -0.368 4.891 5.785 1.00 93.19 213 PHE A C 1
ATOM 1647 O O . PHE A 1 213 ? -0.318 4.269 6.852 1.00 93.19 213 PHE A O 1
ATOM 1654 N N . GLU A 1 214 ? -0.915 6.093 5.665 1.00 94.06 214 GLU A N 1
ATOM 1655 C CA . GLU A 1 214 ? -1.616 6.799 6.728 1.00 94.06 214 GLU A CA 1
ATOM 1656 C C . GLU A 1 214 ? -2.747 7.642 6.127 1.00 94.06 214 GLU A C 1
ATOM 1658 O O . GLU A 1 214 ? -2.532 8.387 5.171 1.00 94.06 214 GLU A O 1
ATOM 1663 N N . ALA A 1 215 ? -3.956 7.528 6.671 1.00 93.00 215 ALA A N 1
ATOM 1664 C CA . ALA A 1 215 ? -5.102 8.293 6.195 1.00 93.00 215 ALA A CA 1
ATOM 1665 C C . ALA A 1 215 ? -6.017 8.712 7.347 1.00 93.00 215 ALA A C 1
ATOM 1667 O O . ALA A 1 215 ? -6.257 7.943 8.281 1.00 93.00 215 ALA A O 1
ATOM 1668 N N . GLU A 1 216 ? -6.543 9.933 7.271 1.00 93.06 216 GLU A N 1
ATOM 1669 C CA . GLU A 1 216 ? -7.545 10.416 8.215 1.00 93.06 216 GLU A CA 1
ATOM 1670 C C . GLU A 1 216 ? -8.912 9.808 7.914 1.00 93.06 216 GLU A C 1
ATOM 1672 O O . GLU A 1 216 ? -9.383 9.802 6.776 1.00 93.06 216 GLU A O 1
ATOM 1677 N N . VAL A 1 217 ? -9.578 9.333 8.961 1.00 91.81 217 VAL A N 1
ATOM 1678 C CA . VAL A 1 217 ? -10.893 8.720 8.870 1.00 91.81 217 VAL A CA 1
ATOM 1679 C C . VAL A 1 217 ? -11.868 9.424 9.799 1.00 91.81 217 VAL A C 1
ATOM 1681 O O . VAL A 1 217 ? -11.681 9.473 11.014 1.00 91.81 217 VAL A O 1
ATOM 1684 N N . ASN A 1 218 ? -12.946 9.955 9.224 1.00 90.81 218 ASN A N 1
ATOM 1685 C CA . ASN A 1 218 ? -14.023 10.572 9.986 1.00 90.81 218 ASN A CA 1
ATOM 1686 C C . ASN A 1 218 ? -15.011 9.501 10.477 1.00 90.81 218 ASN A C 1
ATOM 1688 O O . ASN A 1 218 ? -15.809 8.972 9.703 1.00 90.81 218 ASN A O 1
ATOM 1692 N N . LEU A 1 219 ? -14.972 9.215 11.778 1.00 89.69 219 LEU A N 1
ATOM 1693 C CA . LEU A 1 219 ? -15.801 8.212 12.444 1.00 89.69 219 LEU A CA 1
ATOM 1694 C C . LEU A 1 219 ? -17.241 8.680 12.704 1.00 89.69 219 LEU A C 1
ATOM 1696 O O . LEU A 1 219 ? -18.065 7.859 13.100 1.00 89.69 219 LEU A O 1
ATOM 1700 N N . ASP A 1 220 ? -17.560 9.965 12.516 1.00 83.94 220 ASP A N 1
ATOM 1701 C CA . ASP A 1 220 ? -18.914 10.500 12.724 1.00 83.94 220 ASP A CA 1
ATOM 1702 C C . ASP A 1 220 ? -19.830 10.251 11.519 1.00 83.94 220 ASP A C 1
ATOM 1704 O O . ASP A 1 220 ? -21.054 10.267 11.647 1.00 83.94 220 ASP A O 1
ATOM 1708 N N . ARG A 1 221 ? -19.260 9.946 10.346 1.00 68.62 221 ARG A N 1
ATOM 1709 C CA . ARG A 1 221 ? -20.006 9.518 9.152 1.00 68.62 221 ARG A CA 1
ATOM 1710 C C . ARG A 1 221 ? -20.335 8.021 9.197 1.00 68.62 221 ARG A C 1
ATOM 1712 O O . ARG A 1 221 ? -20.069 7.288 8.246 1.00 68.62 221 ARG A O 1
ATOM 1719 N N . LYS A 1 222 ? -20.905 7.554 10.311 1.00 61.25 222 LYS A N 1
ATOM 1720 C CA . LYS A 1 222 ? -21.400 6.175 10.420 1.00 61.25 222 LYS A CA 1
ATOM 1721 C C . LYS A 1 222 ? -22.639 6.023 9.548 1.00 61.25 222 LYS A C 1
ATOM 1723 O O . LYS A 1 222 ? -23.604 6.766 9.724 1.00 61.25 222 LYS A O 1
ATOM 1728 N N . HIS A 1 223 ? -22.641 5.040 8.656 1.00 52.09 223 HIS A N 1
ATOM 1729 C CA . HIS A 1 223 ? -23.902 4.509 8.154 1.00 52.09 223 HIS A CA 1
ATOM 1730 C C . HIS A 1 223 ? -24.353 3.427 9.137 1.00 52.09 223 HIS A C 1
ATOM 1732 O O . HIS A 1 223 ? -23.711 2.382 9.244 1.00 52.09 223 HIS A O 1
ATOM 1738 N N . LEU A 1 224 ? -25.387 3.760 9.916 1.00 40.31 224 LEU A N 1
ATOM 1739 C CA . LEU A 1 224 ? -26.151 2.818 10.739 1.00 40.31 224 LEU A CA 1
ATOM 1740 C C . LEU A 1 224 ? -26.940 1.854 9.850 1.00 40.31 224 LEU A C 1
ATOM 1742 O O . LEU A 1 224 ? -27.493 2.334 8.833 1.00 40.31 224 LEU A O 1
#

Mean predicted aligned error: 10.43 Å

Foldseek 3Di:
DWDKDWQAWEWADFFAFWTAIDTDIDTPDDCVPLVQAPWEKEFEDEPNDTQWIDTPDIITGPDVPSVLVLLLQAADDPDPPDDDDDDAWDFPDWDQPPVRYTYTYIYPNRAHHWDWDAWEWEADPQKIKIKTKTAGQHNYKFWLAKFWKFWADPRDTQWIWIWGDIADHRIDITMIMTGTPDDPVVQAAKIKIATQARDVRRRGCSRVSRRSHIDIHGSNNYDD

Radius of gyration: 20.25 Å; Cα contacts (8 Å, |Δi|>4): 536; chains: 1; bounding box: 52×32×61 Å

pLDDT: mean 76.03, std 16.85, range [37.22, 97.75]